Protein AF-A0A7X5I4J5-F1 (afdb_monomer_lite)

Sequence (338 aa):
MSIYLKSLHILFEKLPDFKPYVDFYRFGNIIDFHLTEGMDLKQLNILLSDNVIYDISFDQSTSNTGIFIKAHDNSEAYMIEVCKKSNTTPESYMYELETIIHGICKGHHFLNLIYEKPIKTNNFRSSQVLFQLEGMLRMLPLRYEEFKSTHYDNISKTSWASCVFDTERYGSNYSDKEAAKQSIIMHFPWTQWFGFSLGKDNDGYEAVGVMMGWFCTAFDPLGRPYVRGDSFNGNVGCTILPGFSYSMLYEELKKENVNAKWFVYDPKSSIFKNIVKAAEKDCVVLVHVDDPYIKLALSIESNLKLFDYEFFTLAIVTPNFMTAAAKRILGTQFHFYL

Foldseek 3Di:
DFKKKKKKKWFFDQDPDQDQLQCQLPTHHTPDMDIFIDDAPVSPPLEDDPPFEKAKEWADFQAKIWIKMATSRRRMIMTMIIGGHPPDDLVNSLVRVLVNVCSNQPPHAYAEYEYEDQDDDPDNVRSVSVVVSVVSSVCCCVPGPNCVNYDYDYDYPVQLCVVQAPCVVPVPPDDSQVSLVVSLCVSPVVCCVSPDDPDPGPNSSVRVSRVVSCSVQQADNNSHGDPDDDDDPAKKFKFKFFPDDLVNLVVQCVVLVQAEDEFDDDPVDQPVRSLSVQEDASYWYKYKAQDVVNQVVCCVVLVDDRNVGNIIIMTIYGLVNQDPSNCVSRNNDGSDID

Radius of gyration: 23.66 Å; chains: 1; bounding box: 61×43×66 Å

Secondary structure (DSSP, 8-state):
--EEEEEEEEEEPPPTT--TTTSTT----EEEEEEEEESSTTT----PPTT-EEEEEEE--SSEEEEEEEETTSSEEEEEEEEEPTT--HHHHHHHHHHHHHHHHTT-EEEEEEEEPPP--S-HHHHHHHHHHHHHHHHHHHH-GGGTT-EEEEE-HHHHHHHH--HHHHTTTS-HHHHHHHHHHHH-GGGGGG-S-SSSS-HHHHHHHHHHHHHHHHB-TTSPBP-------SPPEEEEEET--HHHHHHHHHHTT--EEE----TTS-HHHHHHHH--TT-EEEEEE--HHHHHHHHHHTT---TTSS-EEEEEE-GGG--HHHHHHH-S--SEE-

Structure (mmCIF, N/CA/C/O backbone):
data_AF-A0A7X5I4J5-F1
#
_entry.id   AF-A0A7X5I4J5-F1
#
loop_
_atom_site.group_PDB
_atom_site.id
_atom_site.type_symbol
_atom_site.label_atom_id
_atom_site.label_alt_id
_atom_site.label_comp_id
_atom_site.label_asym_id
_atom_site.label_entity_id
_atom_site.label_seq_id
_atom_site.pdbx_PDB_ins_code
_atom_site.Cartn_x
_atom_site.Cartn_y
_atom_site.Cartn_z
_atom_site.occupancy
_atom_site.B_iso_or_equiv
_atom_site.auth_seq_id
_atom_site.auth_comp_id
_atom_site.auth_asym_id
_atom_site.auth_atom_id
_atom_site.pdbx_PDB_model_num
ATOM 1 N N . MET A 1 1 ? -7.502 2.417 29.521 1.00 62.28 1 MET A N 1
ATOM 2 C CA . MET A 1 1 ? -7.357 2.436 28.058 1.00 62.28 1 MET A CA 1
ATOM 3 C C . MET A 1 1 ? -6.856 3.777 27.610 1.00 62.28 1 MET A C 1
ATOM 5 O O . MET A 1 1 ? -7.385 4.816 28.016 1.00 62.28 1 MET A O 1
ATOM 9 N N . SER A 1 2 ? -5.799 3.701 26.824 1.00 76.56 2 SER A N 1
ATOM 10 C CA . SER A 1 2 ? -4.839 4.749 26.541 1.00 76.56 2 SER A CA 1
ATOM 11 C C . SER A 1 2 ? -5.000 5.348 25.139 1.00 76.56 2 SER A C 1
ATOM 13 O O . SER A 1 2 ? -4.138 6.119 24.704 1.00 76.56 2 SER A O 1
ATOM 15 N N . ILE A 1 3 ? -6.129 5.067 24.480 1.00 85.94 3 ILE A N 1
ATOM 16 C CA . ILE A 1 3 ? -6.442 5.464 23.104 1.00 85.94 3 ILE A CA 1
ATOM 17 C C . ILE A 1 3 ? -7.898 5.925 22.908 1.00 85.94 3 ILE A C 1
ATOM 19 O O . ILE A 1 3 ? -8.775 5.624 23.721 1.00 85.94 3 ILE A O 1
ATOM 23 N N . TYR A 1 4 ? -8.123 6.658 21.821 1.00 88.88 4 TYR A N 1
ATOM 24 C CA . TYR A 1 4 ? -9.407 6.950 21.187 1.00 88.88 4 TYR A CA 1
ATOM 25 C C . TYR A 1 4 ? -9.443 6.295 19.816 1.00 88.88 4 TYR A C 1
ATOM 27 O O . TYR A 1 4 ? -8.402 6.122 19.186 1.00 88.88 4 TYR A O 1
ATOM 35 N N . LEU A 1 5 ? -10.633 5.944 19.358 1.00 90.44 5 LEU A N 1
ATOM 36 C CA . LEU A 1 5 ? -10.815 5.183 18.139 1.00 90.44 5 LEU A CA 1
ATOM 37 C C . LEU A 1 5 ? -11.971 5.746 17.327 1.00 90.44 5 LEU A C 1
ATOM 39 O O . LEU A 1 5 ? -13.009 6.119 17.880 1.00 90.44 5 LEU A O 1
ATOM 43 N N . LYS A 1 6 ? -11.789 5.767 16.014 1.00 93.00 6 LYS A N 1
ATOM 44 C CA . LYS A 1 6 ? -12.808 6.150 15.043 1.00 93.00 6 LYS A CA 1
ATOM 45 C C . LYS A 1 6 ? -12.780 5.167 13.893 1.00 93.00 6 LYS A C 1
ATOM 47 O O . LYS A 1 6 ? -11.704 4.776 13.461 1.00 93.00 6 LYS A O 1
ATOM 52 N N . SER A 1 7 ? -13.951 4.765 13.419 1.00 94.38 7 SER A N 1
ATOM 53 C CA . SER A 1 7 ? -14.097 3.832 12.311 1.00 94.38 7 SER A CA 1
ATOM 54 C C . SER A 1 7 ? -15.257 4.232 11.416 1.00 94.38 7 SER A C 1
ATOM 56 O O . SER A 1 7 ? -16.352 4.492 11.908 1.00 94.38 7 SER A O 1
ATOM 58 N N . LEU A 1 8 ? -15.026 4.260 10.109 1.00 95.50 8 LEU A N 1
ATOM 59 C CA . LEU A 1 8 ? -16.066 4.259 9.090 1.00 95.50 8 LEU A CA 1
ATOM 60 C C . LEU A 1 8 ? -16.070 2.889 8.434 1.00 95.50 8 LEU A C 1
ATOM 62 O O . LEU A 1 8 ? -15.078 2.517 7.818 1.00 95.50 8 LEU A O 1
ATOM 66 N N . HIS A 1 9 ? -17.192 2.193 8.524 1.00 95.81 9 HIS A N 1
ATOM 67 C CA . HIS A 1 9 ? -17.471 0.968 7.789 1.00 95.81 9 HIS A CA 1
ATOM 68 C C . HIS A 1 9 ? -18.430 1.286 6.638 1.00 95.81 9 HIS A C 1
ATOM 70 O O . HIS A 1 9 ? -19.434 1.960 6.859 1.00 95.81 9 HIS A O 1
ATOM 76 N N . ILE A 1 10 ? -18.138 0.815 5.427 1.00 96.81 10 ILE A N 1
ATOM 77 C CA . ILE A 1 10 ? -19.005 0.957 4.254 1.00 96.81 10 ILE A CA 1
ATOM 78 C C . ILE A 1 10 ? -19.181 -0.398 3.575 1.00 96.81 10 ILE A C 1
ATOM 80 O O . ILE A 1 10 ? -18.203 -1.112 3.359 1.00 96.81 10 ILE A O 1
ATOM 84 N N . LEU A 1 11 ? -20.419 -0.694 3.187 1.00 97.31 11 LEU A N 1
ATOM 85 C CA . LEU A 1 11 ? -20.801 -1.831 2.359 1.00 97.31 11 LEU A CA 1
ATOM 86 C C . LEU A 1 11 ? -21.097 -1.365 0.934 1.00 97.31 11 LEU A C 1
ATOM 88 O O . LEU A 1 11 ? -21.765 -0.348 0.726 1.00 97.31 11 LEU A O 1
ATOM 92 N N . PHE A 1 12 ? -20.648 -2.141 -0.046 1.00 97.50 12 PHE A N 1
ATOM 93 C CA . PHE A 1 12 ? -20.812 -1.863 -1.466 1.00 97.50 12 PHE A CA 1
ATOM 94 C C . PHE A 1 12 ? -21.489 -3.027 -2.190 1.00 97.50 12 PHE A C 1
ATOM 96 O O . PHE A 1 12 ? -21.331 -4.197 -1.839 1.00 97.50 12 PHE A O 1
ATOM 103 N N . GLU A 1 13 ? -22.213 -2.710 -3.260 1.00 96.88 13 GLU A N 1
ATOM 104 C CA . GLU A 1 13 ? -22.645 -3.710 -4.228 1.00 96.88 13 GLU A CA 1
ATOM 105 C C . GLU A 1 13 ? -21.424 -4.417 -4.823 1.00 96.88 13 GLU A C 1
ATOM 107 O O . GLU A 1 13 ? -20.426 -3.787 -5.182 1.00 96.88 13 GLU A O 1
ATOM 112 N N . LYS A 1 14 ? -21.505 -5.743 -4.960 1.00 94.56 14 LYS A N 1
ATOM 113 C CA . LYS A 1 14 ? -20.446 -6.507 -5.619 1.00 94.56 14 LYS A CA 1
ATOM 114 C C . LYS A 1 14 ? -20.349 -6.110 -7.085 1.00 94.56 14 LYS A C 1
ATOM 116 O O . LYS A 1 14 ? -21.355 -6.040 -7.790 1.00 94.56 14 LYS A O 1
ATOM 121 N N . LEU A 1 15 ? -19.123 -5.914 -7.557 1.00 90.56 15 LEU A N 1
ATOM 122 C CA . LEU A 1 15 ? -18.871 -5.681 -8.972 1.00 90.56 15 LEU A CA 1
ATOM 123 C C . LEU A 1 15 ? -19.036 -7.006 -9.742 1.00 90.56 15 LEU A C 1
ATOM 125 O O . LEU A 1 15 ? -18.344 -7.972 -9.419 1.00 90.56 15 LEU A O 1
ATOM 129 N N . PRO A 1 16 ? -19.925 -7.079 -10.752 1.00 86.75 16 PRO A N 1
ATOM 130 C CA . PRO A 1 16 ? -20.259 -8.340 -11.422 1.00 86.75 16 PRO A CA 1
ATOM 131 C C . PRO A 1 16 ? -19.075 -8.970 -12.172 1.00 86.75 16 PRO A C 1
ATOM 133 O O . PRO A 1 16 ? -18.987 -10.191 -12.237 1.00 86.75 16 PRO A O 1
ATOM 136 N N . ASP A 1 17 ? -18.142 -8.150 -12.665 1.00 88.12 17 ASP A N 1
ATOM 137 C CA . ASP A 1 17 ? -16.957 -8.580 -13.420 1.00 88.12 17 ASP A CA 1
ATOM 138 C C . ASP A 1 17 ? -15.651 -8.147 -12.731 1.00 88.12 17 ASP A C 1
ATOM 140 O O . ASP A 1 17 ? -14.717 -7.688 -13.392 1.00 88.12 17 ASP A O 1
ATOM 144 N N . PHE A 1 18 ? -15.593 -8.232 -11.395 1.00 89.56 18 PHE A N 1
ATOM 145 C CA . PHE A 1 18 ? -14.412 -7.824 -10.632 1.00 89.56 18 PHE A CA 1
ATOM 146 C C . PHE A 1 18 ? -13.164 -8.612 -11.045 1.00 89.56 18 PHE A C 1
ATOM 148 O O . PHE A 1 18 ? -13.111 -9.839 -10.918 1.00 89.56 18 PHE A O 1
ATOM 155 N N . LYS A 1 19 ? -12.125 -7.897 -11.481 1.00 83.12 19 LYS A N 1
ATOM 156 C CA . LYS A 1 19 ? -10.796 -8.456 -11.719 1.00 83.12 19 LYS A CA 1
ATOM 157 C C . LYS A 1 19 ? -9.846 -8.022 -10.603 1.00 83.12 19 LYS A C 1
ATOM 159 O O . LYS A 1 19 ? -9.490 -6.840 -10.542 1.00 83.12 19 LYS A O 1
ATOM 164 N N . PRO A 1 20 ? -9.378 -8.963 -9.762 1.00 77.62 20 PRO A N 1
ATOM 165 C CA . PRO A 1 20 ? -8.338 -8.691 -8.777 1.00 77.62 20 PRO A CA 1
ATOM 166 C C . PRO A 1 20 ? -7.146 -7.964 -9.403 1.00 77.62 20 PRO A C 1
ATOM 168 O O . PRO A 1 20 ? -6.781 -8.248 -10.544 1.00 77.62 20 PRO A O 1
ATOM 171 N N . TYR A 1 21 ? -6.546 -7.029 -8.664 1.00 77.44 21 TYR A N 1
ATOM 172 C CA . TYR A 1 21 ? -5.374 -6.232 -9.075 1.00 77.44 21 TYR A CA 1
ATOM 173 C C . TYR A 1 21 ? -5.570 -5.266 -10.256 1.00 77.44 21 TYR A C 1
ATOM 175 O O . TYR A 1 21 ? -4.752 -4.370 -10.425 1.00 77.44 21 TYR A O 1
ATOM 183 N N . VAL A 1 22 ? -6.649 -5.391 -11.034 1.00 71.94 22 VAL A N 1
ATOM 184 C CA . VAL A 1 22 ? -7.049 -4.417 -12.068 1.00 71.94 22 VAL A CA 1
ATOM 185 C C . VAL A 1 22 ? -8.069 -3.444 -11.499 1.00 71.94 22 VAL A C 1
ATOM 187 O O . VAL A 1 22 ? -7.906 -2.232 -11.579 1.00 71.94 22 VAL A O 1
ATOM 190 N N . ASP A 1 23 ? -9.117 -3.987 -10.885 1.00 83.94 23 ASP A N 1
ATOM 191 C CA . ASP A 1 23 ? -10.257 -3.229 -10.383 1.00 83.94 23 ASP A CA 1
ATOM 192 C C . ASP A 1 23 ? -10.106 -2.882 -8.894 1.00 83.94 23 ASP A C 1
ATOM 194 O O . ASP A 1 23 ? -11.084 -2.534 -8.240 1.00 83.94 23 ASP A O 1
ATOM 198 N N . PHE A 1 24 ? -8.888 -2.944 -8.339 1.00 84.56 24 PHE A N 1
ATOM 199 C CA . PHE A 1 24 ? -8.625 -2.746 -6.904 1.00 84.56 24 PHE A CA 1
ATOM 200 C C . PHE A 1 24 ? -9.118 -1.392 -6.365 1.00 84.56 24 PHE A C 1
ATOM 202 O O . PHE A 1 24 ? -9.416 -1.287 -5.179 1.00 84.56 24 PHE A O 1
ATOM 209 N N . TYR A 1 25 ? -9.228 -0.377 -7.225 1.00 84.38 25 TYR A N 1
ATOM 210 C CA . TYR A 1 25 ? -9.712 0.965 -6.890 1.00 84.38 25 TYR A CA 1
ATOM 211 C C . TYR A 1 25 ? -11.216 1.154 -7.155 1.00 84.38 25 TYR A C 1
ATOM 213 O O . TYR A 1 25 ? -11.781 2.192 -6.814 1.00 84.38 25 TYR A O 1
ATOM 221 N N . ARG A 1 26 ? -11.886 0.188 -7.794 1.00 88.44 26 ARG A N 1
ATOM 222 C CA . ARG A 1 26 ? -13.303 0.294 -8.157 1.00 88.44 26 ARG A CA 1
ATOM 223 C C . ARG A 1 26 ? -14.163 -0.315 -7.061 1.00 88.44 26 ARG A C 1
ATOM 225 O O . ARG A 1 26 ? -13.992 -1.476 -6.707 1.00 88.44 26 ARG A O 1
ATOM 232 N N . PHE A 1 27 ? -15.122 0.463 -6.583 1.00 93.38 27 PHE A N 1
ATOM 233 C CA . PHE A 1 27 ? -16.140 0.035 -5.629 1.00 93.38 27 PHE A CA 1
ATOM 234 C C . PHE A 1 27 ? -17.510 0.096 -6.309 1.00 93.38 27 PHE A C 1
ATOM 236 O O . PHE A 1 27 ? -17.712 0.907 -7.218 1.00 93.38 27 PHE A O 1
ATOM 243 N N . GLY A 1 28 ? -18.434 -0.777 -5.905 1.00 94.44 28 GLY A N 1
ATOM 244 C CA . GLY A 1 28 ? -19.824 -0.705 -6.358 1.00 94.44 28 GLY A CA 1
ATOM 245 C C . GLY A 1 28 ? -20.582 0.466 -5.733 1.00 94.44 28 GLY A C 1
ATOM 246 O O . GLY A 1 28 ? -20.004 1.323 -5.060 1.00 94.44 28 GLY A O 1
ATOM 247 N N . ASN A 1 29 ? -21.899 0.505 -5.939 1.00 96.06 29 ASN A N 1
ATOM 248 C CA . ASN A 1 29 ? -22.730 1.493 -5.257 1.00 96.06 29 ASN A CA 1
ATOM 249 C C . ASN A 1 29 ? -22.729 1.228 -3.750 1.00 96.06 29 ASN A C 1
ATOM 251 O O . ASN A 1 29 ? -22.704 0.076 -3.320 1.00 96.06 29 ASN A O 1
ATOM 255 N N . ILE A 1 30 ? -22.776 2.294 -2.954 1.00 97.19 30 ILE A N 1
ATOM 256 C CA . ILE A 1 30 ? -22.883 2.178 -1.498 1.00 97.19 30 ILE A CA 1
ATOM 257 C C . ILE A 1 30 ? -24.246 1.571 -1.158 1.00 97.19 30 ILE A C 1
ATOM 259 O O . ILE A 1 30 ? -25.279 2.116 -1.546 1.00 97.19 30 ILE A O 1
ATOM 263 N N . ILE A 1 31 ? -24.228 0.468 -0.415 1.00 96.94 31 ILE A N 1
ATOM 264 C CA . ILE A 1 31 ? -25.420 -0.154 0.167 1.00 96.94 31 ILE A CA 1
ATOM 265 C C . ILE A 1 31 ? -25.715 0.495 1.516 1.00 96.94 31 ILE A C 1
ATOM 267 O O . ILE A 1 31 ? -26.852 0.870 1.790 1.00 96.94 31 ILE A O 1
ATOM 271 N N . ASP A 1 32 ? -24.685 0.618 2.354 1.00 95.88 32 ASP A N 1
ATOM 272 C CA . ASP A 1 32 ? -24.814 1.088 3.729 1.00 95.88 32 ASP A CA 1
ATOM 273 C C . ASP A 1 32 ? -23.481 1.639 4.249 1.00 95.88 32 ASP A C 1
ATOM 275 O O . ASP A 1 32 ? -22.414 1.294 3.732 1.00 95.88 32 ASP A O 1
ATOM 279 N N . PHE A 1 33 ? -23.524 2.476 5.283 1.00 94.94 33 PHE A N 1
ATOM 280 C CA . PHE A 1 33 ? -22.330 2.932 5.984 1.00 94.94 33 PHE A CA 1
ATOM 281 C C . PHE A 1 33 ? -22.604 3.243 7.455 1.00 94.94 33 PHE A C 1
ATOM 283 O O . PHE A 1 33 ? -23.666 3.728 7.833 1.00 94.94 33 PHE A O 1
ATOM 290 N N . HIS A 1 34 ? -21.597 3.008 8.291 1.00 93.38 34 HIS A N 1
ATOM 291 C CA . HIS A 1 34 ? -21.664 3.211 9.730 1.00 93.38 34 HIS A CA 1
ATOM 292 C C . HIS A 1 34 ? -20.406 3.916 10.219 1.00 93.38 34 HIS A C 1
ATOM 294 O O . HIS A 1 34 ? -19.295 3.408 10.062 1.00 93.38 34 HIS A O 1
ATOM 300 N N . LEU A 1 35 ? -20.587 5.071 10.859 1.00 92.12 35 LEU A N 1
ATOM 301 C CA . LEU A 1 35 ? -19.520 5.763 11.571 1.00 92.12 35 LEU A CA 1
ATOM 302 C C . LEU A 1 35 ? -19.609 5.424 13.060 1.00 92.12 35 LEU A C 1
ATOM 304 O O . LEU A 1 35 ? -20.644 5.633 13.689 1.00 92.12 35 LEU A O 1
ATOM 308 N N . THR A 1 36 ? -18.520 4.912 13.620 1.00 90.00 36 THR A N 1
ATOM 309 C CA . THR A 1 36 ? -18.407 4.565 15.037 1.00 90.00 36 THR A CA 1
ATOM 310 C C . THR A 1 36 ? -17.238 5.315 15.656 1.00 90.00 36 THR A C 1
ATOM 312 O O . THR A 1 36 ? -16.134 5.320 15.115 1.00 90.00 36 THR A O 1
ATOM 315 N N . GLU A 1 37 ? -17.466 5.917 16.817 1.00 87.44 37 GLU A N 1
ATOM 316 C CA . GLU A 1 37 ? -16.435 6.561 17.628 1.00 87.44 37 GLU A CA 1
ATOM 317 C C . GLU A 1 37 ? -16.481 5.960 19.034 1.00 87.44 37 GLU A C 1
ATOM 319 O O . GLU A 1 37 ? -17.558 5.732 19.588 1.00 87.44 37 GLU A O 1
ATOM 324 N N . GLY A 1 38 ? -15.318 5.666 19.610 1.00 80.19 38 GLY A N 1
ATOM 325 C CA . GLY A 1 38 ? -15.244 4.951 20.878 1.00 80.19 38 GLY A CA 1
ATOM 326 C C . GLY A 1 38 ? -13.911 5.109 21.595 1.00 80.19 38 GLY A C 1
ATOM 327 O O . GLY A 1 38 ? -12.934 5.645 21.070 1.00 80.19 38 GLY A O 1
ATOM 328 N N . MET A 1 39 ? -13.872 4.638 22.838 1.00 70.38 39 MET A N 1
ATOM 329 C CA . MET A 1 39 ? -12.659 4.611 23.662 1.00 70.38 39 MET A CA 1
ATOM 330 C C . MET A 1 39 ? -12.075 3.203 23.823 1.00 70.38 39 MET A C 1
ATOM 332 O O . MET A 1 39 ? -11.038 3.061 24.474 1.00 70.38 39 MET A O 1
ATOM 336 N N . ASP A 1 40 ? -12.742 2.175 23.283 1.00 66.38 40 ASP A N 1
ATOM 337 C CA . ASP A 1 40 ? -12.287 0.788 23.326 1.00 66.38 40 ASP A CA 1
ATOM 338 C C . ASP A 1 40 ? -12.856 -0.106 22.206 1.00 66.38 40 ASP A C 1
ATOM 340 O O . ASP A 1 40 ? -13.815 0.256 21.526 1.00 66.38 40 ASP A O 1
ATOM 344 N N . LEU A 1 41 ? -12.264 -1.299 22.044 1.00 60.84 41 LEU A N 1
ATOM 345 C CA . LEU A 1 41 ? -12.705 -2.338 21.099 1.00 60.84 41 LEU A CA 1
ATOM 346 C C . LEU A 1 41 ? -14.119 -2.857 21.356 1.00 60.84 41 LEU A C 1
ATOM 348 O O . LEU A 1 41 ? -14.771 -3.288 20.421 1.00 60.84 41 LEU A O 1
ATOM 352 N N . LYS A 1 42 ? -14.600 -2.875 22.604 1.00 62.69 42 LYS A N 1
ATOM 353 C CA . LYS A 1 42 ? -15.952 -3.382 22.899 1.00 62.69 42 LYS A CA 1
ATOM 354 C C . LYS A 1 42 ? -17.025 -2.400 22.431 1.00 62.69 42 LYS A C 1
ATOM 356 O O . LYS A 1 42 ? -18.151 -2.807 22.172 1.00 62.69 42 LYS A O 1
ATOM 361 N N . GLN A 1 43 ? -16.673 -1.121 22.355 1.00 65.62 43 GLN A N 1
ATOM 362 C CA . GLN A 1 43 ? -17.499 -0.044 21.822 1.00 65.62 43 GLN A CA 1
ATOM 363 C C . GLN A 1 43 ? -17.416 0.028 20.296 1.00 65.62 43 GLN A C 1
ATOM 365 O O . GLN A 1 43 ? -18.379 0.434 19.650 1.00 65.62 43 GLN A O 1
ATOM 370 N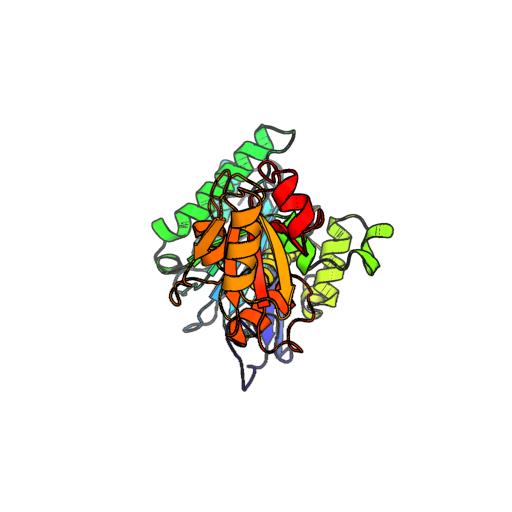 N . LEU A 1 44 ? -16.293 -0.392 19.712 1.00 64.88 44 LEU A N 1
ATOM 371 C CA . LEU A 1 44 ? -16.157 -0.553 18.270 1.00 64.88 44 LEU A CA 1
ATOM 372 C C . LEU A 1 44 ? -16.704 -1.908 17.869 1.00 64.88 44 LEU A C 1
ATOM 374 O O . LEU A 1 44 ? -15.997 -2.909 17.868 1.00 64.88 44 LEU A O 1
ATOM 378 N N . ASN A 1 45 ? -17.961 -1.930 17.459 1.00 69.12 45 ASN A N 1
ATOM 379 C CA . ASN A 1 45 ? -18.533 -3.084 16.783 1.00 69.12 45 ASN A CA 1
ATOM 380 C C . ASN A 1 45 ? -17.960 -3.226 15.350 1.00 69.12 45 ASN A C 1
ATOM 382 O O . ASN A 1 45 ? -18.714 -3.309 14.385 1.00 69.12 45 ASN A O 1
ATOM 386 N N . ILE A 1 46 ? -16.627 -3.174 15.197 1.00 81.75 46 ILE A N 1
ATOM 387 C CA . ILE A 1 46 ? -15.934 -3.476 13.943 1.00 81.75 46 ILE A CA 1
ATOM 388 C C . ILE A 1 46 ? -15.907 -4.993 13.833 1.00 81.75 46 ILE A C 1
ATOM 390 O O . ILE A 1 46 ? -15.075 -5.661 14.444 1.00 81.75 46 ILE A O 1
ATOM 394 N N . LEU A 1 47 ? -16.855 -5.518 13.072 1.00 85.75 47 LEU A N 1
ATOM 395 C CA . LEU A 1 47 ? -16.938 -6.926 12.734 1.00 85.75 47 LEU A CA 1
ATOM 396 C C . LEU A 1 47 ? -16.683 -7.041 11.240 1.00 85.75 47 LEU A C 1
ATOM 398 O O . LEU A 1 47 ? -17.414 -6.444 10.446 1.00 85.75 47 LEU A O 1
ATOM 402 N N . LEU A 1 48 ? -15.622 -7.762 10.891 1.00 92.81 48 LEU A N 1
ATOM 403 C CA . LEU A 1 48 ? -15.367 -8.169 9.520 1.00 92.81 48 LEU A CA 1
ATOM 404 C C . LEU A 1 48 ? -16.352 -9.288 9.155 1.00 92.81 48 LEU A C 1
ATOM 406 O O . LEU A 1 48 ? -16.709 -10.121 9.990 1.00 92.81 48 LEU A O 1
ATOM 410 N N . SER A 1 49 ? -16.815 -9.289 7.913 1.00 93.19 49 SER A N 1
ATOM 411 C CA . SER A 1 49 ? -17.674 -10.331 7.364 1.00 93.19 49 SER A CA 1
ATOM 412 C C . SER A 1 49 ? -16.959 -11.691 7.303 1.00 93.19 49 SER A C 1
ATOM 414 O O . SER A 1 49 ? -15.801 -11.826 6.891 1.00 93.19 49 SER A O 1
ATOM 416 N N . ASP A 1 50 ? -17.671 -12.748 7.691 1.00 91.88 50 ASP A N 1
ATOM 417 C CA . ASP A 1 50 ? -17.158 -14.117 7.615 1.00 91.88 50 ASP A CA 1
ATOM 418 C C . ASP A 1 50 ? -16.956 -14.568 6.160 1.00 91.88 50 ASP A C 1
ATOM 420 O O . ASP A 1 50 ? -17.722 -14.219 5.262 1.00 91.88 50 ASP A O 1
ATOM 424 N N . ASN A 1 51 ? -15.964 -15.435 5.935 1.00 89.75 51 ASN A N 1
ATOM 425 C CA . ASN A 1 51 ? -15.622 -16.003 4.619 1.00 89.75 51 ASN A CA 1
ATOM 426 C C . ASN A 1 51 ? -15.212 -14.970 3.552 1.00 89.75 51 ASN A C 1
ATOM 428 O O . ASN A 1 51 ? -15.235 -15.274 2.356 1.00 89.75 51 ASN A O 1
ATOM 432 N N . VAL A 1 52 ? -1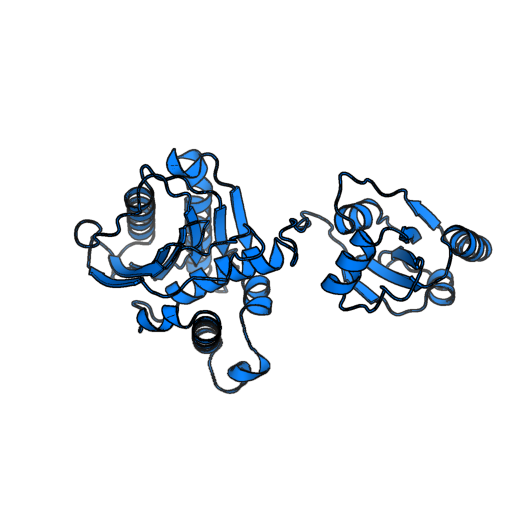4.811 -13.772 3.972 1.00 94.44 52 VAL A N 1
ATOM 433 C CA . VAL A 1 52 ? -14.228 -12.745 3.108 1.00 94.44 52 VAL A CA 1
ATOM 434 C C . VAL A 1 52 ? -12.709 -12.722 3.288 1.00 94.44 52 VAL A C 1
ATOM 436 O O . VAL A 1 52 ? -12.184 -12.941 4.382 1.00 94.44 52 VAL A O 1
ATOM 439 N N . ILE A 1 53 ? -11.997 -12.496 2.184 1.00 94.88 53 ILE A N 1
ATOM 440 C CA . ILE A 1 53 ? -10.550 -12.260 2.176 1.00 94.88 53 ILE A CA 1
ATOM 441 C C . ILE A 1 53 ? -10.330 -10.752 2.158 1.00 94.88 53 ILE A C 1
ATOM 443 O O . ILE A 1 53 ? -10.962 -10.059 1.361 1.00 94.88 53 ILE A O 1
ATOM 447 N N . TYR A 1 54 ? -9.416 -10.261 2.987 1.00 97.69 54 TYR A N 1
ATOM 448 C CA . TYR A 1 54 ? -9.158 -8.835 3.159 1.00 97.69 54 TYR A CA 1
ATOM 449 C C . TYR A 1 54 ? -7.767 -8.415 2.701 1.00 97.69 54 TYR A C 1
ATOM 451 O O . TYR A 1 54 ? -6.823 -9.201 2.692 1.00 97.69 54 TYR A O 1
ATOM 459 N N . ASP A 1 55 ? -7.636 -7.133 2.391 1.00 97.62 55 ASP A N 1
ATOM 460 C CA . ASP A 1 55 ? -6.368 -6.416 2.328 1.00 97.62 55 ASP A CA 1
ATOM 461 C C . ASP A 1 55 ? -6.333 -5.409 3.486 1.00 97.62 55 ASP A C 1
ATOM 463 O O . ASP A 1 55 ? -7.364 -4.814 3.815 1.00 97.62 55 ASP A O 1
ATOM 467 N N . ILE A 1 56 ? -5.165 -5.199 4.097 1.00 98.31 56 ILE A N 1
ATOM 468 C CA . ILE A 1 56 ? -4.967 -4.217 5.171 1.00 98.31 56 ILE A CA 1
ATOM 469 C C . ILE A 1 56 ? -3.766 -3.316 4.884 1.00 98.31 56 ILE A C 1
ATOM 471 O O . ILE A 1 56 ? -2.720 -3.781 4.427 1.00 98.31 56 ILE A O 1
ATOM 475 N N . SER A 1 57 ? -3.901 -2.025 5.179 1.00 98.19 57 SER A N 1
ATOM 476 C CA . SER A 1 57 ? -2.800 -1.073 5.129 1.00 98.19 57 SER A CA 1
ATOM 477 C C . SER A 1 57 ? -2.686 -0.208 6.377 1.00 98.19 57 SER A C 1
ATOM 479 O O . SER A 1 57 ? -3.660 0.013 7.100 1.00 98.19 57 SER A O 1
ATOM 481 N N . PHE A 1 58 ? -1.473 0.296 6.604 1.00 97.88 58 PHE A N 1
ATOM 482 C CA . PHE A 1 58 ? -1.117 1.098 7.766 1.00 97.88 58 PHE A CA 1
ATOM 483 C C . PHE A 1 58 ? -0.389 2.382 7.370 1.00 97.88 58 PHE A C 1
ATOM 485 O O . PHE A 1 58 ? 0.606 2.347 6.642 1.00 97.88 58 PHE A O 1
ATOM 492 N N . ASP A 1 59 ? -0.856 3.493 7.935 1.00 94.94 59 ASP A N 1
ATOM 493 C CA . ASP A 1 59 ? -0.071 4.713 8.111 1.00 94.94 59 ASP A CA 1
ATOM 494 C C . ASP A 1 59 ? 0.250 4.862 9.605 1.00 94.94 59 ASP A C 1
ATOM 496 O O . ASP A 1 59 ? -0.534 5.388 10.406 1.00 94.94 59 ASP A O 1
ATOM 500 N N . GLN A 1 60 ? 1.364 4.256 10.024 1.00 92.25 60 GLN A N 1
ATOM 501 C CA . GLN A 1 60 ? 1.745 4.208 11.430 1.00 92.25 60 GLN A CA 1
ATOM 502 C C . GLN A 1 60 ? 2.369 5.523 11.902 1.00 92.25 60 GLN A C 1
ATOM 504 O O . GLN A 1 60 ? 3.379 5.994 11.381 1.00 92.25 60 GLN A O 1
ATOM 509 N N . SER A 1 61 ? 1.834 6.060 12.996 1.00 89.62 61 SER A N 1
ATOM 510 C CA . SER A 1 61 ? 2.370 7.253 13.646 1.00 89.62 61 SER A CA 1
ATOM 511 C C . SER A 1 61 ? 2.349 7.142 15.168 1.00 89.62 61 SER A C 1
ATOM 513 O O . SER A 1 61 ? 1.597 6.384 15.780 1.00 89.62 61 SER A O 1
ATOM 515 N N . THR A 1 62 ? 3.245 7.897 15.807 1.00 87.44 62 THR A N 1
ATOM 516 C CA . THR A 1 62 ? 3.492 7.837 17.260 1.00 87.44 62 THR A CA 1
ATOM 517 C C . THR A 1 62 ? 2.336 8.365 18.116 1.00 87.44 62 THR A C 1
ATOM 519 O O . THR A 1 62 ? 2.359 8.215 19.344 1.00 87.44 62 THR A O 1
ATOM 522 N N . SER A 1 63 ? 1.364 9.028 17.486 1.00 87.56 63 SER A N 1
ATOM 523 C CA . SER A 1 63 ? 0.232 9.683 18.148 1.00 87.56 63 SER A CA 1
ATOM 524 C C . SER A 1 63 ? -1.126 9.339 17.553 1.00 87.56 63 SER A C 1
ATOM 526 O O . SER A 1 63 ? -2.111 9.410 18.277 1.00 87.56 63 SER A O 1
ATOM 528 N N . ASN A 1 64 ? -1.194 9.004 16.271 1.00 91.94 64 ASN A N 1
ATOM 529 C CA . ASN A 1 64 ? -2.419 8.603 15.598 1.00 91.94 64 ASN A CA 1
ATOM 530 C C . ASN A 1 64 ? -2.016 7.630 14.491 1.00 91.94 64 ASN A C 1
ATOM 532 O O . ASN A 1 64 ? -1.014 7.854 13.831 1.00 91.94 64 ASN A O 1
ATOM 536 N N . THR A 1 65 ? -2.666 6.483 14.380 1.00 94.94 65 THR A N 1
ATOM 537 C CA . THR A 1 65 ? -2.347 5.484 13.353 1.00 94.94 65 THR A CA 1
ATOM 538 C C . THR A 1 65 ? -3.572 5.260 12.502 1.00 94.94 65 THR A C 1
ATOM 540 O O . THR A 1 65 ? -4.624 4.890 13.027 1.00 94.94 65 THR A O 1
ATOM 543 N N . GLY A 1 66 ? -3.413 5.491 11.203 1.00 96.69 66 GLY A N 1
ATOM 544 C CA . GLY A 1 66 ? -4.401 5.148 10.201 1.00 96.69 66 GLY A CA 1
ATOM 545 C C . GLY A 1 66 ? -4.322 3.668 9.863 1.00 96.69 66 GLY A C 1
ATOM 546 O O . GLY A 1 66 ? -3.236 3.122 9.658 1.00 96.69 66 GLY A O 1
ATOM 547 N N . ILE A 1 67 ? -5.477 3.021 9.796 1.00 97.75 67 ILE A N 1
ATOM 548 C CA . ILE A 1 67 ? -5.622 1.642 9.346 1.00 97.75 67 ILE A CA 1
ATOM 549 C C . ILE A 1 67 ? -6.727 1.634 8.300 1.00 97.75 67 ILE A C 1
ATOM 551 O O . ILE A 1 67 ? -7.826 2.134 8.546 1.00 97.75 67 ILE A O 1
ATOM 555 N N . PHE A 1 68 ? -6.450 1.056 7.139 1.00 98.25 68 PHE A N 1
ATOM 556 C CA . PHE A 1 68 ? -7.460 0.845 6.115 1.00 98.25 68 PHE A CA 1
ATOM 557 C C . PHE A 1 68 ? -7.581 -0.646 5.822 1.00 98.25 68 PHE A C 1
ATOM 559 O O . PHE A 1 68 ? -6.589 -1.312 5.542 1.00 98.25 68 PHE A O 1
ATOM 566 N N . ILE A 1 69 ? -8.796 -1.178 5.914 1.00 98.19 69 ILE A N 1
ATOM 567 C CA . ILE A 1 69 ? -9.113 -2.575 5.608 1.00 98.19 69 ILE A CA 1
ATOM 568 C C . ILE A 1 69 ? -10.148 -2.569 4.495 1.00 98.19 69 ILE A C 1
ATOM 570 O O . ILE A 1 69 ? -11.105 -1.805 4.551 1.00 98.19 69 ILE A O 1
ATOM 574 N N . LYS A 1 70 ? -10.001 -3.430 3.495 1.00 97.62 70 LYS A N 1
ATOM 575 C CA . LYS A 1 70 ? -11.050 -3.644 2.494 1.00 97.62 70 LYS A CA 1
ATOM 576 C C . LYS A 1 70 ? -11.179 -5.116 2.166 1.00 97.62 70 LYS A C 1
ATOM 578 O O . LYS A 1 70 ? -10.180 -5.836 2.193 1.00 97.62 70 LYS A O 1
ATOM 583 N N . ALA A 1 71 ? -12.379 -5.556 1.807 1.00 97.31 71 ALA A N 1
ATOM 584 C CA . ALA A 1 71 ? -12.508 -6.843 1.147 1.00 97.31 71 ALA A CA 1
ATOM 585 C C . ALA A 1 71 ? -11.685 -6.839 -0.145 1.00 97.31 71 ALA A C 1
ATOM 587 O O . ALA A 1 71 ? -11.572 -5.827 -0.847 1.00 97.31 71 ALA A O 1
ATOM 588 N N . HIS A 1 72 ? -11.098 -7.983 -0.471 1.00 94.25 72 HIS A N 1
ATOM 589 C CA . HIS A 1 72 ? -10.294 -8.131 -1.672 1.00 94.25 72 HIS A CA 1
ATOM 590 C C . HIS A 1 72 ? -11.133 -7.909 -2.942 1.00 94.25 72 HIS A C 1
ATOM 592 O O . HIS A 1 72 ? -10.611 -7.387 -3.921 1.00 94.25 72 HIS A O 1
ATOM 598 N N . ASP A 1 73 ? -12.435 -8.221 -2.892 1.00 94.31 73 ASP A N 1
ATOM 599 C CA . ASP A 1 73 ? -13.430 -7.981 -3.949 1.00 94.31 73 ASP A CA 1
ATOM 600 C C . ASP A 1 73 ? -14.102 -6.593 -3.888 1.00 94.31 73 ASP A C 1
ATOM 602 O O . ASP A 1 73 ? -15.039 -6.328 -4.642 1.00 94.31 73 ASP A O 1
ATOM 606 N N . ASN A 1 74 ? -13.636 -5.713 -2.994 1.00 95.56 74 ASN A N 1
ATOM 607 C CA . ASN A 1 74 ? -14.150 -4.359 -2.773 1.00 95.56 74 ASN A CA 1
ATOM 608 C C . ASN A 1 74 ? -15.637 -4.284 -2.366 1.00 95.56 74 ASN A C 1
ATOM 610 O O . ASN A 1 74 ? -16.268 -3.239 -2.530 1.00 95.56 74 ASN A O 1
ATOM 614 N N . SER A 1 75 ? -16.200 -5.362 -1.811 1.00 96.50 75 SER A N 1
ATOM 615 C CA . SER A 1 75 ? -17.585 -5.380 -1.312 1.00 96.50 75 SER A CA 1
ATOM 616 C C . SER A 1 75 ? -17.783 -4.672 0.033 1.00 96.50 75 SER A C 1
ATOM 618 O O . SER A 1 75 ? -18.904 -4.307 0.375 1.00 96.50 75 SER A O 1
ATOM 620 N N . GLU A 1 76 ? -16.711 -4.414 0.779 1.00 96.56 76 GLU A N 1
ATOM 621 C CA . GLU A 1 76 ? -16.744 -3.641 2.022 1.00 96.56 76 GLU A CA 1
ATOM 622 C C . GLU A 1 76 ? -15.393 -2.965 2.285 1.00 96.56 76 GLU A C 1
ATOM 624 O O . GLU A 1 76 ? -14.345 -3.418 1.806 1.00 96.56 76 GLU A O 1
ATOM 629 N N . ALA A 1 77 ? -15.415 -1.872 3.047 1.00 97.56 77 ALA A N 1
ATOM 630 C CA . ALA A 1 77 ? -14.221 -1.138 3.437 1.00 97.56 77 ALA A CA 1
ATOM 631 C C . ALA A 1 77 ? -14.357 -0.510 4.829 1.00 97.56 77 ALA A C 1
ATOM 633 O O . ALA A 1 77 ? -15.440 -0.092 5.238 1.00 97.56 77 ALA A O 1
ATOM 634 N N . TYR A 1 78 ? -13.229 -0.399 5.526 1.00 97.38 78 TYR A N 1
ATOM 635 C CA . TYR A 1 78 ? -13.098 0.177 6.854 1.00 97.38 78 TYR A CA 1
ATOM 636 C C . TYR A 1 78 ? -11.954 1.187 6.865 1.00 97.38 78 TYR A C 1
ATOM 638 O O . TYR A 1 78 ? -10.805 0.825 6.620 1.00 97.38 78 TYR A O 1
ATOM 646 N N . MET A 1 79 ? -12.253 2.442 7.191 1.00 97.19 79 MET A N 1
ATOM 647 C CA . MET A 1 79 ? -11.246 3.448 7.541 1.00 97.19 79 MET A CA 1
ATOM 648 C C . MET A 1 79 ? -11.221 3.588 9.052 1.00 97.19 79 MET A C 1
ATOM 650 O O . MET A 1 79 ? -12.261 3.857 9.646 1.00 97.19 79 MET A O 1
ATOM 654 N N . ILE A 1 80 ? -10.061 3.411 9.672 1.00 95.56 80 ILE A N 1
ATOM 655 C CA . ILE A 1 80 ? -9.924 3.376 11.125 1.00 95.56 80 ILE A CA 1
ATOM 656 C C . ILE A 1 80 ? -8.782 4.299 11.546 1.00 95.56 80 ILE A C 1
ATOM 658 O O . ILE A 1 80 ? -7.714 4.305 10.941 1.00 95.56 80 ILE A O 1
ATOM 662 N N . GLU A 1 81 ? -8.994 5.049 12.620 1.00 94.62 81 GLU A N 1
ATOM 663 C CA . GLU A 1 81 ? -7.946 5.799 13.305 1.00 94.62 81 GLU A CA 1
ATOM 664 C C . GLU A 1 81 ? -7.836 5.354 14.755 1.00 94.62 81 GLU A C 1
ATOM 666 O O . GLU A 1 81 ? -8.830 5.293 15.483 1.00 94.62 81 GLU A O 1
ATOM 671 N N . VAL A 1 82 ? -6.602 5.078 15.174 1.00 93.25 82 VAL A N 1
ATOM 672 C CA . VAL A 1 82 ? -6.239 4.774 16.556 1.00 93.25 82 VAL A CA 1
ATOM 673 C C . VAL A 1 82 ? -5.416 5.936 17.093 1.00 93.25 82 VAL A C 1
ATOM 675 O O . VAL A 1 82 ? -4.247 6.085 16.758 1.00 93.25 82 VAL A O 1
ATOM 678 N N . CYS A 1 83 ? -6.015 6.774 17.932 1.00 92.06 83 CYS A N 1
ATOM 679 C CA . CYS A 1 83 ? -5.392 7.979 18.465 1.00 92.06 83 CYS A CA 1
ATOM 680 C C . CYS A 1 83 ? -4.930 7.769 19.907 1.00 92.06 83 CYS A C 1
ATOM 682 O O . CYS A 1 83 ? -5.656 7.271 20.760 1.00 92.06 83 CYS A O 1
ATOM 684 N N . LYS A 1 84 ? -3.710 8.186 20.216 1.00 90.38 84 LYS A N 1
ATOM 685 C CA . LYS A 1 84 ? -3.092 8.078 21.534 1.00 90.38 84 LYS A CA 1
ATOM 686 C C .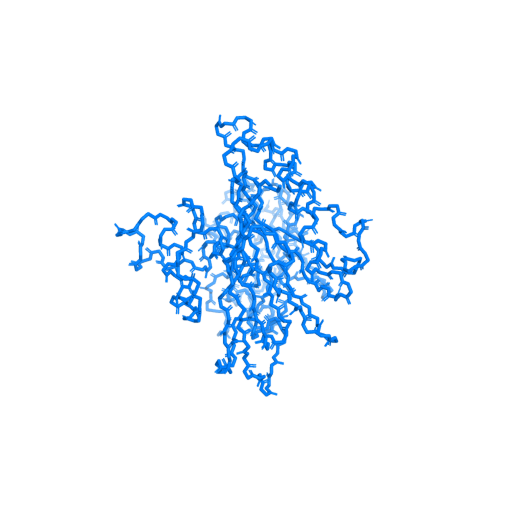 LYS A 1 84 ? -3.621 9.154 22.493 1.00 90.38 84 LYS A C 1
ATOM 688 O O . LYS A 1 84 ? -3.546 10.346 22.202 1.00 90.38 84 LYS A O 1
ATOM 693 N N . LYS A 1 85 ? -4.065 8.769 23.698 1.00 87.75 85 LYS A N 1
ATOM 694 C CA . LYS A 1 85 ? -4.434 9.723 24.766 1.00 87.75 85 LYS A CA 1
ATOM 695 C C . LYS A 1 85 ? -3.223 10.492 25.295 1.00 87.75 85 LYS A C 1
ATOM 697 O O . LYS A 1 85 ? -2.096 9.988 25.330 1.00 87.75 85 LYS A O 1
ATOM 702 N N . SER A 1 86 ? -3.476 11.707 25.784 1.00 77.75 86 SER A N 1
ATOM 703 C CA . SER A 1 86 ? -2.479 12.477 26.526 1.00 77.75 86 SER A CA 1
ATOM 704 C C . SER A 1 86 ? -1.977 11.660 27.726 1.00 77.75 86 SER A C 1
ATOM 706 O O . SER A 1 86 ? -2.760 11.057 28.454 1.00 77.75 86 SER A O 1
ATOM 708 N N . ASN A 1 87 ? -0.653 11.621 27.907 1.00 81.81 87 ASN A N 1
ATOM 709 C CA . ASN A 1 87 ? 0.075 10.865 28.943 1.00 81.81 87 ASN A CA 1
ATOM 710 C C . ASN A 1 87 ? 0.224 9.345 28.742 1.00 81.81 87 ASN A C 1
ATOM 712 O O . ASN A 1 87 ? 0.818 8.683 29.591 1.00 81.81 87 ASN A O 1
ATOM 716 N N . THR A 1 88 ? -0.223 8.780 27.621 1.00 85.88 88 THR A N 1
ATOM 717 C CA . THR A 1 88 ? 0.082 7.382 27.277 1.00 85.88 88 THR A CA 1
ATOM 718 C C . THR A 1 88 ? 1.572 7.213 26.929 1.00 85.88 88 THR A C 1
ATOM 720 O O . THR A 1 88 ? 2.154 8.033 26.210 1.00 85.88 88 THR A O 1
ATOM 723 N N . THR A 1 89 ? 2.219 6.142 27.395 1.00 89.44 89 THR A N 1
ATOM 724 C CA . THR A 1 89 ? 3.595 5.810 26.980 1.00 89.44 89 THR A CA 1
ATOM 725 C C . THR A 1 89 ? 3.603 5.211 25.566 1.00 89.44 89 THR A C 1
ATOM 727 O O . THR A 1 89 ? 2.608 4.617 25.149 1.00 89.44 89 THR A O 1
ATOM 730 N N . PRO A 1 90 ? 4.678 5.372 24.774 1.00 87.81 90 PRO A N 1
ATOM 731 C CA . PRO A 1 90 ? 4.788 4.711 23.472 1.00 87.81 90 PRO A CA 1
ATOM 732 C C . PRO A 1 90 ? 4.553 3.196 23.538 1.00 87.81 90 PRO A C 1
ATOM 734 O O . PRO A 1 90 ? 3.864 2.651 22.687 1.00 87.81 90 PRO A O 1
ATOM 737 N N . GLU A 1 91 ? 5.057 2.532 24.575 1.00 90.06 91 GLU A N 1
ATOM 738 C CA . GLU A 1 91 ? 4.942 1.086 24.769 1.00 90.06 91 GLU A CA 1
ATOM 739 C C . GLU A 1 91 ? 3.492 0.659 25.012 1.00 90.06 91 GLU A C 1
ATOM 741 O O . GLU A 1 91 ? 3.019 -0.289 24.388 1.00 90.06 91 GLU A O 1
ATOM 746 N N . SER A 1 92 ? 2.757 1.386 25.863 1.00 90.81 92 SER A N 1
ATOM 747 C CA . SER A 1 92 ? 1.332 1.124 26.085 1.00 90.81 92 SER A CA 1
ATOM 748 C C . SER A 1 92 ? 0.508 1.377 24.826 1.00 90.81 92 SER A C 1
ATOM 750 O O . SER A 1 92 ? -0.406 0.612 24.545 1.00 90.81 92 SER A O 1
ATOM 752 N N . TYR A 1 93 ? 0.846 2.413 24.052 1.00 91.12 93 TYR A N 1
ATOM 753 C CA . TYR A 1 93 ? 0.185 2.684 22.776 1.00 91.12 93 TYR A CA 1
ATOM 754 C C . TYR A 1 93 ? 0.405 1.551 21.765 1.00 91.12 93 TYR A C 1
ATOM 756 O O . TYR A 1 93 ? -0.562 1.065 21.194 1.00 91.12 93 TYR A O 1
ATOM 764 N N . MET A 1 94 ? 1.648 1.089 21.588 1.00 92.00 94 MET A N 1
ATOM 765 C CA . MET A 1 94 ? 1.966 -0.023 20.681 1.00 92.00 94 MET A CA 1
ATOM 766 C C . MET A 1 94 ? 1.258 -1.317 21.088 1.00 92.00 94 MET A C 1
ATOM 768 O O . MET A 1 94 ? 0.695 -1.998 20.239 1.00 92.00 94 MET A O 1
ATOM 772 N N . TYR A 1 95 ? 1.239 -1.631 22.384 1.00 91.69 95 TYR A N 1
ATOM 773 C CA . TYR A 1 95 ? 0.544 -2.812 22.890 1.00 91.69 95 TYR A CA 1
ATOM 774 C C . TYR A 1 95 ? -0.972 -2.747 22.646 1.00 91.69 95 TYR A C 1
ATOM 776 O O . TYR A 1 95 ? -1.573 -3.727 22.201 1.00 91.69 95 TYR A O 1
ATOM 784 N N . GLU A 1 96 ? -1.607 -1.603 22.926 1.00 90.88 96 GLU A N 1
ATOM 785 C CA . GLU A 1 96 ? -3.041 -1.431 22.671 1.00 90.88 96 GLU A CA 1
ATOM 786 C C . GLU A 1 96 ? -3.352 -1.460 21.165 1.00 90.88 96 GLU A C 1
ATOM 788 O O . GLU A 1 96 ? -4.326 -2.098 20.768 1.00 90.88 96 GLU A O 1
ATOM 793 N N . LEU A 1 97 ? -2.503 -0.856 20.325 1.00 93.00 97 LEU A N 1
ATOM 794 C CA . LEU A 1 97 ? -2.619 -0.905 18.866 1.00 93.00 97 LEU A CA 1
ATOM 795 C C . LEU A 1 97 ? -2.526 -2.344 18.335 1.00 93.00 97 LEU A C 1
ATOM 797 O O . LEU A 1 97 ? -3.403 -2.767 17.588 1.00 93.00 97 LEU A O 1
ATOM 801 N N . GLU A 1 98 ? -1.521 -3.121 18.752 1.00 94.12 98 GLU A N 1
ATOM 802 C CA . GLU A 1 98 ? -1.387 -4.538 18.374 1.00 94.12 98 GLU A CA 1
ATOM 803 C C . GLU A 1 98 ? -2.613 -5.350 18.819 1.00 94.12 98 GLU A C 1
ATOM 805 O O . GLU A 1 98 ? -3.158 -6.137 18.046 1.00 94.12 98 GLU A O 1
ATOM 810 N N . THR A 1 99 ? -3.099 -5.104 20.040 1.00 91.75 99 THR A N 1
ATOM 811 C CA . THR A 1 99 ? -4.297 -5.765 20.582 1.00 91.75 99 THR A CA 1
ATOM 812 C C . THR A 1 99 ? -5.543 -5.455 19.751 1.00 91.75 99 THR A C 1
ATOM 814 O O . THR A 1 99 ? -6.373 -6.338 19.547 1.00 91.75 99 THR A O 1
ATOM 817 N N . ILE A 1 100 ? -5.680 -4.221 19.256 1.00 91.75 100 ILE A N 1
ATOM 818 C CA . ILE A 1 100 ? -6.769 -3.821 18.356 1.00 91.75 100 ILE A CA 1
ATOM 819 C C . ILE A 1 100 ? -6.674 -4.506 17.015 1.00 91.75 100 ILE A C 1
ATOM 821 O O . ILE A 1 100 ? -7.668 -5.061 16.558 1.00 91.75 100 ILE A O 1
ATOM 825 N N . ILE A 1 101 ? -5.493 -4.479 16.403 1.00 94.38 101 ILE A N 1
ATOM 826 C CA . ILE A 1 101 ? -5.275 -5.098 15.100 1.00 94.38 101 ILE A CA 1
ATOM 827 C C . ILE A 1 101 ? -5.617 -6.583 15.193 1.00 94.38 101 ILE A C 1
ATOM 829 O O . ILE A 1 101 ? -6.449 -7.058 14.425 1.00 94.38 101 ILE A O 1
ATOM 833 N N . HIS A 1 102 ? -5.075 -7.288 16.190 1.00 93.88 102 HIS A N 1
ATOM 834 C CA . HIS A 1 102 ? -5.425 -8.683 16.440 1.00 93.88 102 HIS A CA 1
ATOM 835 C C . HIS A 1 102 ? -6.930 -8.853 16.687 1.00 93.88 102 HIS A C 1
ATOM 837 O O . HIS A 1 102 ? -7.558 -9.711 16.084 1.00 93.88 102 HIS A O 1
ATOM 843 N N . GLY A 1 103 ? -7.537 -8.020 17.538 1.00 92.31 103 GLY A N 1
ATOM 844 C CA . GLY A 1 103 ? -8.961 -8.106 17.866 1.00 92.31 103 GLY A CA 1
ATOM 845 C C . GLY A 1 103 ? -9.889 -7.972 16.656 1.00 92.31 103 GLY A C 1
ATOM 846 O O . GLY A 1 103 ? -10.859 -8.716 16.572 1.00 92.31 103 GLY A O 1
ATOM 847 N N . ILE A 1 104 ? -9.573 -7.066 15.727 1.00 93.31 104 ILE A N 1
ATOM 848 C CA . ILE A 1 104 ? -10.331 -6.848 14.484 1.00 93.31 104 ILE A CA 1
ATOM 849 C C . ILE A 1 104 ? -10.089 -7.984 13.483 1.00 93.31 104 ILE A C 1
ATOM 851 O O . ILE A 1 104 ? -11.012 -8.421 12.805 1.00 93.31 104 ILE A O 1
ATOM 855 N N . CYS A 1 105 ? -8.846 -8.452 13.370 1.00 94.75 105 CYS A N 1
ATOM 856 C CA . CYS A 1 105 ? -8.425 -9.359 12.300 1.00 94.75 105 CYS A CA 1
ATOM 857 C C . CYS A 1 105 ? -8.598 -10.844 12.653 1.00 94.75 105 CYS A C 1
ATOM 859 O O . CYS A 1 105 ? -8.571 -11.703 11.769 1.00 94.75 105 CYS A O 1
ATOM 861 N N . LYS A 1 106 ? -8.768 -11.165 13.938 1.00 93.94 106 LYS A N 1
ATOM 862 C CA . LYS A 1 106 ? -8.833 -12.536 14.441 1.00 93.94 106 LYS A CA 1
ATOM 863 C C . LYS A 1 106 ? -9.937 -13.339 13.756 1.00 93.94 106 LYS A C 1
ATOM 865 O O . LYS A 1 106 ? -11.113 -13.025 13.882 1.00 93.94 106 LYS A O 1
ATOM 870 N N . GLY A 1 107 ? -9.543 -14.452 13.139 1.00 92.56 107 GLY A N 1
ATOM 871 C CA . GLY A 1 107 ? -10.460 -15.379 12.468 1.00 92.56 107 GLY A CA 1
ATOM 872 C C . GLY A 1 107 ? -10.703 -15.077 10.988 1.00 92.56 107 GLY A C 1
ATOM 873 O O . GLY A 1 107 ? -11.342 -15.886 10.322 1.00 92.56 107 GLY A O 1
ATOM 874 N N . HIS A 1 108 ? -10.151 -13.982 10.462 1.00 95.38 108 HIS A N 1
ATOM 875 C CA . HIS A 1 108 ? -10.259 -13.606 9.052 1.00 95.38 108 HIS A CA 1
ATOM 876 C C . HIS A 1 108 ? -8.932 -13.821 8.314 1.00 95.38 108 HIS A C 1
ATOM 878 O O . HIS A 1 108 ? -7.870 -13.928 8.926 1.00 95.38 108 HIS A O 1
ATOM 884 N N . HIS A 1 109 ? -8.991 -13.910 6.985 1.00 94.00 109 HIS A N 1
ATOM 885 C CA . HIS A 1 109 ? -7.812 -14.110 6.146 1.00 94.00 109 HIS A CA 1
ATOM 886 C C . HIS A 1 109 ? -7.419 -12.819 5.439 1.00 94.00 109 HIS A C 1
ATOM 888 O O . HIS A 1 109 ? -8.241 -12.207 4.758 1.00 94.00 109 HIS A O 1
ATOM 894 N N . PHE A 1 110 ? -6.141 -12.456 5.540 1.00 95.38 110 PHE A N 1
ATOM 895 C CA . PHE A 1 110 ? -5.587 -11.290 4.859 1.00 95.38 110 PHE A CA 1
ATOM 896 C C . PHE A 1 110 ? -4.652 -11.717 3.730 1.00 95.38 110 PHE A C 1
ATOM 898 O O . PHE A 1 110 ? -3.738 -12.521 3.935 1.00 95.38 110 PHE A O 1
ATOM 905 N N . LEU A 1 111 ? -4.864 -11.172 2.536 1.00 92.44 111 LEU A N 1
ATOM 906 C CA . LEU A 1 111 ? -4.020 -11.423 1.375 1.00 92.44 111 LEU A CA 1
ATOM 907 C C . LEU A 1 111 ? -2.807 -10.495 1.358 1.00 92.44 111 LEU A C 1
ATOM 909 O O . LEU A 1 111 ? -1.690 -10.978 1.184 1.00 92.44 111 LEU A O 1
ATOM 913 N N . ASN A 1 112 ? -3.018 -9.198 1.594 1.00 93.56 112 ASN A N 1
ATOM 914 C CA . ASN A 1 112 ? -1.960 -8.190 1.608 1.00 93.56 112 ASN A CA 1
ATOM 915 C C . ASN A 1 112 ? -1.942 -7.408 2.929 1.00 93.56 112 ASN A C 1
ATOM 917 O O . ASN A 1 112 ? -2.994 -7.018 3.435 1.00 93.56 112 ASN A O 1
ATOM 921 N N . LEU A 1 113 ? -0.739 -7.153 3.450 1.00 96.31 113 LEU A N 1
ATOM 922 C CA . LEU A 1 113 ? -0.458 -6.246 4.562 1.00 96.31 113 LEU A CA 1
ATOM 923 C C . LEU A 1 113 ? 0.573 -5.221 4.105 1.00 96.31 113 LEU A C 1
ATOM 925 O O . LEU A 1 113 ? 1.746 -5.550 3.924 1.00 96.31 113 LEU A O 1
ATOM 929 N N . ILE A 1 114 ? 0.136 -3.979 3.931 1.00 95.62 114 ILE A N 1
ATOM 930 C CA . ILE A 1 114 ? 0.960 -2.913 3.359 1.00 95.62 114 ILE A CA 1
ATOM 931 C C . ILE A 1 114 ? 1.182 -1.805 4.383 1.00 95.62 114 ILE A C 1
ATOM 933 O O . ILE A 1 114 ? 0.253 -1.389 5.061 1.00 95.62 114 ILE A O 1
ATOM 937 N N . TYR A 1 115 ? 2.389 -1.269 4.500 1.00 95.56 115 TYR A N 1
ATOM 938 C CA . TYR A 1 115 ? 2.630 -0.136 5.398 1.00 95.56 115 TYR A CA 1
ATOM 939 C C . TYR A 1 115 ? 3.512 0.941 4.765 1.00 95.56 115 TYR A C 1
ATOM 941 O O . TYR A 1 115 ? 4.318 0.661 3.870 1.00 95.56 115 TYR A O 1
ATOM 949 N N . GLU A 1 116 ? 3.372 2.189 5.216 1.00 92.38 116 GLU A N 1
ATOM 950 C CA . GLU A 1 116 ? 4.292 3.252 4.807 1.00 92.38 116 GLU A CA 1
ATOM 951 C C . GLU A 1 116 ? 5.692 2.984 5.379 1.00 92.38 116 GLU A C 1
ATOM 953 O O . GLU A 1 116 ? 5.866 2.738 6.569 1.00 92.38 116 GLU A O 1
ATOM 958 N N . LYS A 1 117 ? 6.738 3.052 4.558 1.00 89.19 117 LYS A N 1
ATOM 959 C CA . LYS A 1 117 ? 8.115 2.885 5.027 1.00 89.19 117 LYS A CA 1
ATOM 960 C C . LYS A 1 117 ? 8.522 4.068 5.921 1.00 89.19 117 LYS A C 1
ATOM 962 O O . LYS A 1 117 ? 8.553 5.198 5.428 1.00 89.19 117 LYS A O 1
ATOM 967 N N . PRO A 1 118 ? 8.922 3.847 7.189 1.00 86.06 118 PRO A N 1
ATOM 968 C CA . PRO A 1 118 ? 9.288 4.941 8.078 1.00 86.06 118 PRO A CA 1
ATOM 969 C C . PRO A 1 118 ? 10.540 5.682 7.590 1.00 86.06 118 PRO A C 1
ATOM 971 O O . PRO A 1 118 ? 11.532 5.084 7.161 1.00 86.06 118 PRO A O 1
ATOM 974 N N . ILE A 1 119 ? 10.511 7.010 7.707 1.00 77.38 119 ILE A N 1
ATOM 975 C CA . ILE A 1 119 ? 11.621 7.896 7.342 1.00 77.38 119 ILE A CA 1
ATOM 976 C C . ILE A 1 119 ? 12.326 8.365 8.619 1.00 77.38 119 ILE A C 1
ATOM 978 O O . ILE A 1 119 ? 11.695 8.660 9.635 1.00 77.38 119 ILE A O 1
ATOM 982 N N . LYS A 1 120 ? 13.661 8.469 8.578 1.00 72.25 120 LYS A N 1
ATOM 983 C CA . LYS A 1 120 ? 14.420 9.106 9.662 1.00 72.25 120 LYS A CA 1
ATOM 984 C C . LYS A 1 120 ? 14.057 10.589 9.720 1.00 72.25 120 LYS A C 1
ATOM 986 O O . LYS A 1 120 ? 14.361 11.336 8.796 1.00 72.25 120 LYS A O 1
ATOM 991 N N . THR A 1 121 ? 13.437 11.013 10.815 1.00 67.12 121 THR A N 1
ATOM 992 C CA . THR A 1 121 ? 13.144 12.426 11.078 1.00 67.12 121 THR A CA 1
ATOM 993 C C . THR A 1 121 ? 14.246 13.051 11.934 1.00 67.12 121 THR A C 1
ATOM 995 O O . THR A 1 121 ? 15.011 12.350 12.599 1.00 67.12 121 THR A O 1
ATOM 998 N N . ASN A 1 122 ? 14.295 14.386 11.981 1.00 63.97 122 ASN A N 1
ATOM 999 C CA . ASN A 1 122 ? 15.229 15.123 12.844 1.00 63.97 122 ASN A CA 1
ATOM 1000 C C . ASN A 1 122 ? 15.021 14.829 14.344 1.00 63.97 122 ASN A C 1
ATOM 1002 O O . ASN A 1 122 ? 15.915 15.073 15.152 1.00 63.97 122 ASN A O 1
ATOM 1006 N N . ASN A 1 123 ? 13.860 14.287 14.731 1.00 73.50 123 ASN A N 1
ATOM 1007 C CA . ASN A 1 123 ? 13.599 13.844 16.093 1.00 73.50 123 ASN A CA 1
ATOM 1008 C C . ASN A 1 123 ? 13.933 12.352 16.240 1.00 73.50 123 ASN A C 1
ATOM 1010 O O . ASN A 1 123 ? 13.176 11.469 15.821 1.00 73.50 123 ASN A O 1
ATOM 1014 N N . PHE A 1 124 ? 15.072 12.068 16.876 1.00 70.44 124 PHE A N 1
ATOM 1015 C CA . PHE A 1 124 ? 15.563 10.705 17.088 1.00 70.44 124 PHE A CA 1
ATOM 1016 C C . PHE A 1 124 ? 14.550 9.825 17.837 1.00 70.44 124 PHE A C 1
ATOM 1018 O O . PHE A 1 124 ? 14.345 8.670 17.468 1.00 70.44 124 PHE A O 1
ATOM 1025 N N . ARG A 1 125 ? 13.861 10.382 18.844 1.00 67.94 125 ARG A N 1
ATOM 1026 C CA . ARG A 1 125 ? 12.909 9.631 19.675 1.00 67.94 125 ARG A CA 1
ATOM 1027 C C . ARG A 1 125 ? 11.647 9.256 18.902 1.00 67.94 125 ARG A C 1
ATOM 1029 O O . ARG A 1 125 ? 11.206 8.116 18.994 1.00 67.94 125 ARG A O 1
ATOM 1036 N N . SER A 1 126 ? 11.094 10.179 18.115 1.00 73.25 126 SER A N 1
ATOM 1037 C CA . SER A 1 126 ? 9.945 9.878 17.247 1.00 73.25 126 SER A CA 1
ATOM 1038 C C . SER A 1 126 ? 10.310 8.846 16.182 1.00 73.25 126 SER A C 1
ATOM 1040 O O . SER A 1 126 ? 9.557 7.903 15.968 1.00 73.25 126 SER A O 1
ATOM 1042 N N . SER A 1 127 ? 11.499 8.966 15.583 1.00 80.94 127 SER A N 1
ATOM 1043 C CA . SER A 1 127 ? 11.990 7.991 14.602 1.00 80.94 127 SER A CA 1
ATOM 1044 C C . SER A 1 127 ? 12.125 6.594 15.211 1.00 80.94 127 SER A C 1
ATOM 1046 O O . SER A 1 127 ? 11.698 5.621 14.603 1.00 80.94 127 SER A O 1
ATOM 1048 N N . GLN A 1 128 ? 12.657 6.481 16.433 1.00 85.56 128 GLN A N 1
ATOM 1049 C CA . GLN A 1 128 ? 12.786 5.197 17.124 1.00 85.56 128 GLN A CA 1
ATOM 1050 C C . GLN A 1 128 ? 11.426 4.519 17.348 1.00 85.56 128 GLN A C 1
ATOM 1052 O O . GLN A 1 128 ? 11.305 3.324 17.093 1.00 85.56 128 GLN A O 1
ATOM 1057 N N . VAL A 1 129 ? 10.406 5.273 17.770 1.00 86.38 129 VAL A N 1
ATOM 1058 C CA . VAL A 1 129 ? 9.049 4.731 17.962 1.00 86.38 129 VAL A CA 1
ATOM 1059 C C . VAL A 1 129 ? 8.433 4.295 16.627 1.00 86.38 129 VAL A C 1
ATOM 1061 O O . VAL A 1 129 ? 7.809 3.242 16.572 1.00 86.38 129 VAL A O 1
ATOM 1064 N N . LEU A 1 130 ? 8.650 5.037 15.536 1.00 89.56 130 LEU A N 1
ATOM 1065 C CA . LEU A 1 130 ? 8.182 4.637 14.200 1.00 89.56 130 LEU A CA 1
ATOM 1066 C C . LEU A 1 130 ? 8.817 3.322 13.723 1.00 89.56 130 LEU A C 1
ATOM 1068 O O . LEU A 1 130 ? 8.113 2.459 13.209 1.00 89.56 130 LEU A O 1
ATOM 1072 N N . PHE A 1 131 ? 10.121 3.126 13.946 1.00 90.75 131 PHE A N 1
ATOM 1073 C CA . PHE A 1 131 ? 10.783 1.850 13.637 1.00 90.75 131 PHE A CA 1
ATOM 1074 C C . PHE A 1 131 ? 10.308 0.703 14.542 1.00 90.75 131 PHE A C 1
ATOM 1076 O O . PHE A 1 131 ? 10.266 -0.446 14.108 1.00 90.75 131 PHE A O 1
ATOM 1083 N N . GLN A 1 132 ? 9.937 0.985 15.795 1.00 92.50 132 GLN A N 1
ATOM 1084 C CA . GLN A 1 132 ? 9.321 -0.015 16.674 1.00 92.50 132 GLN A CA 1
ATOM 1085 C C . GLN A 1 132 ? 7.915 -0.403 16.199 1.00 92.50 132 GLN A C 1
ATOM 1087 O O . GLN A 1 132 ? 7.596 -1.590 16.200 1.00 92.50 132 GLN A O 1
ATOM 1092 N N . LEU A 1 133 ? 7.111 0.564 15.742 1.00 93.38 133 LEU A N 1
ATOM 1093 C CA . LEU A 1 133 ? 5.803 0.319 15.126 1.00 93.38 133 LEU A CA 1
ATOM 1094 C C . LEU A 1 133 ? 5.938 -0.515 13.845 1.00 93.38 133 LEU A C 1
ATOM 1096 O O . LEU A 1 133 ? 5.233 -1.507 13.694 1.00 93.38 133 LEU A O 1
ATOM 1100 N N . GLU A 1 134 ? 6.892 -0.188 12.968 1.00 93.62 134 GLU A N 1
ATOM 1101 C CA . GLU A 1 134 ? 7.219 -1.034 11.811 1.00 93.62 134 GLU A CA 1
ATOM 1102 C C . GLU A 1 134 ? 7.600 -2.454 12.258 1.00 93.62 134 GLU A C 1
ATOM 1104 O O . GLU A 1 134 ? 7.099 -3.438 11.718 1.00 93.62 134 GLU A O 1
ATOM 1109 N N . GLY A 1 135 ? 8.467 -2.575 13.267 1.00 92.44 135 GLY A N 1
ATOM 1110 C CA . GLY A 1 135 ? 8.856 -3.864 13.833 1.00 92.44 135 GLY A CA 1
ATOM 1111 C C . GLY A 1 135 ? 7.654 -4.675 14.322 1.00 92.44 135 GLY A C 1
ATOM 1112 O O . GLY A 1 135 ? 7.575 -5.865 14.037 1.00 92.44 135 GLY A O 1
ATOM 1113 N N . MET A 1 136 ? 6.699 -4.038 15.001 1.00 94.75 136 MET A N 1
ATOM 1114 C CA . MET A 1 136 ? 5.445 -4.661 15.434 1.00 94.75 136 MET A CA 1
ATOM 1115 C C . MET A 1 136 ? 4.628 -5.168 14.236 1.00 94.75 136 MET A C 1
ATOM 1117 O O . MET A 1 136 ? 4.261 -6.341 14.227 1.00 94.75 136 MET A O 1
ATOM 1121 N N . LEU A 1 137 ? 4.409 -4.340 13.205 1.00 94.50 137 LEU A N 1
ATOM 1122 C CA . LEU A 1 137 ? 3.661 -4.731 12.000 1.00 94.50 137 LEU A CA 1
ATOM 1123 C C . LEU A 1 137 ? 4.305 -5.925 11.282 1.00 94.50 137 LEU A C 1
ATOM 1125 O O . LEU A 1 137 ? 3.626 -6.887 10.930 1.00 94.50 137 LEU A O 1
ATOM 1129 N N . ARG A 1 138 ? 5.635 -5.919 11.142 1.00 91.50 138 ARG A N 1
ATOM 1130 C CA . ARG A 1 138 ? 6.397 -7.019 10.525 1.00 91.50 138 ARG A CA 1
ATOM 1131 C C . ARG A 1 138 ? 6.336 -8.325 11.316 1.00 91.50 138 ARG A C 1
ATOM 1133 O O . ARG A 1 138 ? 6.590 -9.387 10.753 1.00 91.50 138 ARG A O 1
ATOM 1140 N N . MET A 1 139 ? 6.030 -8.261 12.610 1.00 91.88 139 MET A N 1
ATOM 1141 C CA . MET A 1 139 ? 5.883 -9.444 13.456 1.00 91.88 139 MET A CA 1
ATOM 1142 C C . MET A 1 139 ? 4.472 -10.036 13.420 1.00 91.88 139 MET A C 1
ATOM 1144 O O . MET A 1 139 ? 4.319 -11.176 13.855 1.00 91.88 139 MET A O 1
ATOM 1148 N N . LEU A 1 140 ? 3.463 -9.330 12.891 1.00 93.06 140 LEU A N 1
ATOM 1149 C CA . LEU A 1 140 ? 2.087 -9.837 12.835 1.00 93.06 140 LEU A CA 1
ATOM 1150 C C . LEU A 1 140 ? 1.984 -11.192 12.101 1.00 93.06 140 LEU A C 1
ATOM 1152 O O . LEU A 1 140 ? 1.444 -12.119 12.708 1.00 93.06 140 LEU A O 1
ATOM 1156 N N . PRO A 1 141 ? 2.589 -11.393 10.905 1.00 90.44 141 PRO A N 1
ATOM 1157 C CA . PRO A 1 141 ? 2.563 -12.690 10.209 1.00 90.44 141 PRO A CA 1
ATOM 1158 C C . PRO A 1 141 ? 3.225 -13.839 10.977 1.00 90.44 141 PRO A C 1
ATOM 1160 O O . PRO A 1 141 ? 2.941 -15.008 10.728 1.00 90.44 141 PRO A O 1
ATOM 1163 N N . LEU A 1 142 ? 4.133 -13.519 11.905 1.00 89.62 142 LEU A N 1
ATOM 1164 C CA . LEU A 1 142 ? 4.841 -14.502 12.726 1.00 89.62 142 LEU A CA 1
ATOM 1165 C C . LEU A 1 142 ? 4.109 -14.818 14.036 1.00 89.62 142 LEU A C 1
ATOM 1167 O O . LEU A 1 142 ? 4.374 -15.854 14.643 1.00 89.62 142 LEU A O 1
ATOM 1171 N N . ARG A 1 143 ? 3.241 -13.915 14.505 1.00 92.62 143 ARG A N 1
ATOM 1172 C CA . ARG A 1 143 ? 2.562 -14.010 15.807 1.00 92.62 143 ARG A CA 1
ATOM 1173 C C . ARG A 1 143 ? 1.130 -14.514 15.703 1.00 92.62 143 ARG A C 1
ATOM 1175 O O . ARG A 1 143 ? 0.658 -15.156 16.639 1.00 92.62 143 ARG A O 1
ATOM 1182 N N . TYR A 1 144 ? 0.453 -14.211 14.603 1.00 94.69 144 TYR A N 1
ATOM 1183 C CA . TYR A 1 144 ? -0.990 -14.351 14.492 1.00 94.69 144 TYR A CA 1
ATOM 1184 C C . TYR A 1 144 ? -1.381 -15.155 13.250 1.00 94.69 144 TYR A C 1
ATOM 1186 O O . TYR A 1 144 ? -0.864 -14.930 12.156 1.00 94.69 144 TYR A O 1
ATOM 1194 N N . GLU A 1 145 ? -2.294 -16.113 13.427 1.00 92.38 145 GLU A N 1
ATOM 1195 C CA . GLU A 1 145 ? -2.665 -17.067 12.373 1.00 92.38 145 GLU A CA 1
ATOM 1196 C C . GLU A 1 145 ? -3.393 -16.375 11.210 1.00 92.38 145 GLU A C 1
ATOM 1198 O O . GLU A 1 145 ? -3.175 -16.750 10.059 1.00 92.38 145 GLU A O 1
ATOM 1203 N N . GLU A 1 146 ? -4.173 -15.319 11.482 1.00 92.81 146 GLU A N 1
ATOM 1204 C CA . GLU A 1 146 ? -4.862 -14.507 10.464 1.00 92.81 146 GLU A CA 1
ATOM 1205 C C . GLU A 1 146 ? -3.920 -13.892 9.410 1.00 92.81 146 GLU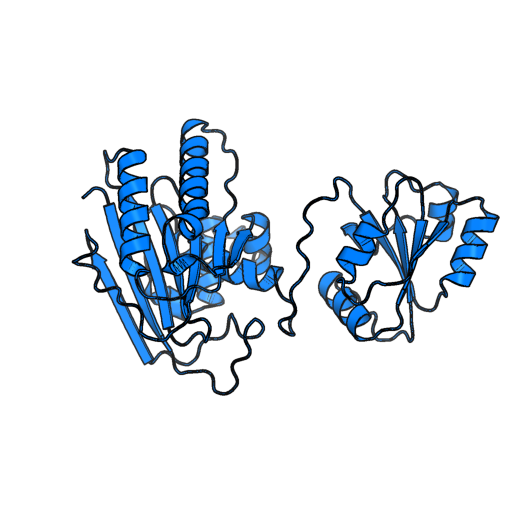 A C 1
ATOM 1207 O O . GLU A 1 146 ? -4.346 -13.625 8.284 1.00 92.81 146 GLU A O 1
ATOM 1212 N N . PHE A 1 147 ? -2.632 -13.724 9.745 1.00 92.06 147 PHE A N 1
ATOM 1213 C CA . PHE A 1 147 ? -1.629 -13.093 8.883 1.00 92.06 147 PHE A CA 1
ATOM 1214 C C . PHE A 1 147 ? -0.601 -14.063 8.281 1.00 92.06 147 PHE A C 1
ATOM 1216 O O . PHE A 1 147 ? 0.318 -13.654 7.573 1.00 92.06 147 PHE A O 1
ATOM 1223 N N . LYS A 1 148 ? -0.703 -15.363 8.564 1.00 87.56 148 LYS A N 1
ATOM 1224 C CA . LYS A 1 148 ? 0.373 -16.331 8.288 1.00 87.56 148 LYS A CA 1
ATOM 1225 C C . LYS A 1 148 ? 0.694 -16.520 6.806 1.00 87.56 148 LYS A C 1
ATOM 1227 O O . LYS A 1 148 ? 1.833 -16.808 6.446 1.00 87.56 148 LYS A O 1
ATOM 1232 N N . SER A 1 149 ? -0.315 -16.384 5.950 1.00 84.50 149 SER A N 1
ATOM 1233 C CA . SER A 1 149 ? -0.192 -16.453 4.490 1.00 84.50 149 SER A CA 1
ATOM 1234 C C . SER A 1 149 ? -0.192 -15.077 3.826 1.00 84.50 149 SER A C 1
ATOM 1236 O O . SER A 1 149 ? -0.239 -14.996 2.600 1.00 84.50 149 SER A O 1
ATOM 1238 N N . THR A 1 150 ? -0.191 -14.003 4.613 1.00 88.56 150 THR A N 1
ATOM 1239 C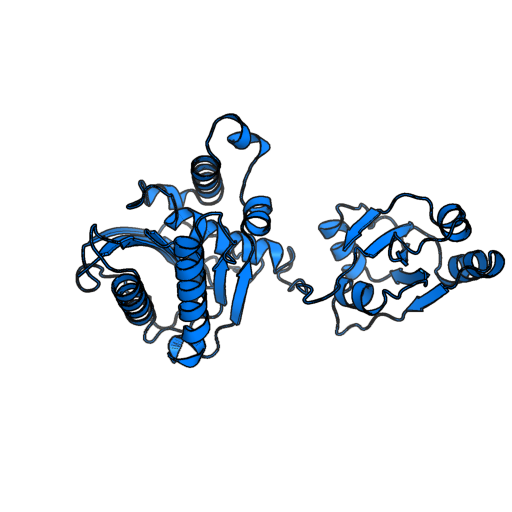 CA . THR A 1 150 ? -0.314 -12.644 4.100 1.00 88.56 150 THR A CA 1
ATOM 1240 C C . THR A 1 150 ? 0.979 -12.208 3.430 1.00 88.56 150 THR A C 1
ATOM 1242 O O . THR A 1 150 ? 2.070 -12.323 3.994 1.00 88.56 150 THR A O 1
ATOM 1245 N N . HIS A 1 151 ? 0.858 -11.669 2.220 1.00 85.06 151 HIS A N 1
ATOM 1246 C CA . HIS A 1 151 ? 1.944 -10.956 1.577 1.00 85.06 151 HIS A CA 1
ATOM 1247 C C . HIS A 1 151 ? 2.156 -9.630 2.308 1.00 85.06 151 HIS A C 1
ATOM 1249 O O . HIS A 1 151 ? 1.282 -8.766 2.299 1.00 85.06 151 HIS A O 1
ATOM 1255 N N . TYR A 1 152 ? 3.301 -9.480 2.972 1.00 88.12 152 TYR A N 1
ATOM 1256 C CA . TYR A 1 152 ? 3.660 -8.229 3.627 1.00 88.12 152 TYR A CA 1
ATOM 1257 C C . TYR A 1 152 ? 4.627 -7.437 2.744 1.00 88.12 152 TYR A C 1
ATOM 1259 O O . TYR A 1 152 ? 5.621 -7.983 2.260 1.00 88.12 152 TYR A O 1
ATOM 1267 N N . ASP A 1 153 ? 4.357 -6.149 2.556 1.00 87.75 153 ASP A N 1
ATOM 1268 C CA . ASP A 1 153 ? 5.225 -5.245 1.800 1.00 87.75 153 ASP A CA 1
ATOM 1269 C C . ASP A 1 153 ? 5.097 -3.802 2.321 1.00 87.75 153 ASP A C 1
ATOM 1271 O O . ASP A 1 153 ? 4.291 -3.498 3.200 1.00 87.75 153 ASP A O 1
ATOM 1275 N N . ASN A 1 154 ? 5.931 -2.899 1.813 1.00 89.31 154 ASN A N 1
ATOM 1276 C CA . ASN A 1 154 ? 5.944 -1.491 2.185 1.00 89.31 154 ASN A CA 1
ATOM 1277 C C . ASN A 1 154 ? 5.966 -0.576 0.958 1.00 89.31 154 ASN A C 1
ATOM 1279 O O . ASN A 1 154 ? 6.245 -0.994 -0.166 1.00 89.31 154 ASN A O 1
ATOM 1283 N N . ILE A 1 155 ? 5.663 0.700 1.169 1.00 83.19 155 ILE A N 1
ATOM 1284 C CA . ILE A 1 155 ? 5.772 1.737 0.141 1.00 83.19 155 ILE A CA 1
ATOM 1285 C C . ILE A 1 155 ? 6.278 3.040 0.755 1.00 83.19 155 ILE A C 1
ATOM 1287 O O . ILE A 1 155 ? 5.959 3.369 1.892 1.00 83.19 155 ILE A O 1
ATOM 1291 N N . SER A 1 156 ? 7.108 3.789 0.027 1.00 84.69 156 SER A N 1
ATOM 1292 C CA . SER A 1 156 ? 7.564 5.101 0.499 1.00 84.69 156 SER A CA 1
ATOM 1293 C C . SER A 1 156 ? 6.474 6.159 0.321 1.00 84.69 156 SER A C 1
ATOM 1295 O O . SER A 1 156 ? 5.707 6.080 -0.643 1.00 84.69 156 SER A O 1
ATOM 1297 N N . LYS A 1 157 ? 6.466 7.187 1.181 1.00 83.00 157 LYS A N 1
ATOM 1298 C CA . LYS A 1 157 ? 5.536 8.319 1.056 1.00 83.00 157 LYS A CA 1
ATOM 1299 C C . LYS A 1 157 ? 5.533 8.927 -0.337 1.00 83.00 157 LYS A C 1
ATOM 1301 O O . LYS A 1 157 ? 4.489 9.084 -0.953 1.00 83.00 157 LYS A O 1
ATOM 1306 N N . THR A 1 158 ? 6.723 9.215 -0.859 1.00 78.62 158 THR A N 1
ATOM 1307 C CA . THR A 1 158 ? 6.896 9.797 -2.192 1.00 78.62 158 THR A CA 1
ATOM 1308 C C . THR A 1 158 ? 6.288 8.918 -3.284 1.00 78.62 158 THR A C 1
ATOM 1310 O O . THR A 1 158 ? 5.660 9.445 -4.196 1.00 78.62 158 THR A O 1
ATOM 1313 N N . SER A 1 159 ? 6.439 7.594 -3.179 1.00 75.88 159 SER A N 1
ATOM 1314 C CA . SER A 1 159 ? 5.942 6.648 -4.183 1.00 75.88 159 SER A CA 1
ATOM 1315 C C . SER A 1 159 ? 4.418 6.574 -4.217 1.00 75.88 159 SER A C 1
ATOM 1317 O O . SER A 1 159 ? 3.833 6.666 -5.292 1.00 75.88 159 SER A O 1
ATOM 1319 N N . TRP A 1 160 ? 3.754 6.418 -3.067 1.00 77.88 160 TRP A N 1
ATOM 1320 C CA . TRP A 1 160 ? 2.290 6.339 -3.078 1.00 77.88 160 TRP A CA 1
ATOM 1321 C C . TRP A 1 160 ? 1.669 7.712 -3.365 1.00 77.88 160 TRP A C 1
ATOM 1323 O O . TRP A 1 160 ? 0.717 7.802 -4.141 1.00 77.88 160 TRP A O 1
ATOM 1333 N N . ALA A 1 161 ? 2.262 8.788 -2.837 1.00 78.19 161 ALA A N 1
ATOM 1334 C CA . ALA A 1 161 ? 1.828 10.157 -3.092 1.00 78.19 161 ALA A CA 1
ATOM 1335 C C . ALA A 1 161 ? 1.860 10.495 -4.586 1.00 78.19 161 ALA A C 1
ATOM 1337 O O . ALA A 1 161 ? 0.905 11.072 -5.089 1.00 78.19 161 ALA A O 1
ATOM 1338 N N . SER A 1 162 ? 2.895 10.085 -5.332 1.00 72.81 162 SER A N 1
ATOM 1339 C CA . SER A 1 162 ? 2.967 10.361 -6.776 1.00 72.81 162 SER A CA 1
ATOM 1340 C C . SER A 1 162 ? 1.842 9.729 -7.600 1.00 72.81 162 SER A C 1
ATOM 1342 O O . SER A 1 162 ? 1.586 10.178 -8.712 1.00 72.81 162 SER A O 1
ATOM 1344 N N . CYS A 1 163 ? 1.183 8.694 -7.076 1.00 72.00 163 CYS A N 1
ATOM 1345 C CA . CYS A 1 163 ? 0.100 7.997 -7.768 1.00 72.00 163 CYS A CA 1
ATOM 1346 C C . CYS A 1 163 ? -1.290 8.455 -7.322 1.00 72.00 163 CYS A C 1
ATOM 1348 O O . CYS A 1 163 ? -2.250 8.286 -8.068 1.00 72.00 163 CYS A O 1
ATOM 1350 N N . VAL A 1 164 ? -1.404 8.964 -6.095 1.00 70.75 164 VAL A N 1
ATOM 1351 C CA . VAL A 1 164 ? -2.690 9.286 -5.458 1.00 70.75 164 VAL A CA 1
ATOM 1352 C C . VAL A 1 164 ? -2.909 10.798 -5.346 1.00 70.75 164 VAL A C 1
ATOM 1354 O O . VAL A 1 164 ? -4.047 11.234 -5.205 1.00 70.75 164 VAL A O 1
ATOM 1357 N N . PHE A 1 165 ? -1.851 11.616 -5.396 1.00 75.88 165 PHE A N 1
ATOM 1358 C CA . PHE A 1 165 ? -1.962 13.071 -5.289 1.00 75.88 165 PHE A CA 1
ATOM 1359 C C . PHE A 1 165 ? -2.128 13.725 -6.654 1.00 75.88 165 PHE A C 1
ATOM 1361 O O . PHE A 1 165 ? -1.262 13.615 -7.522 1.00 75.88 165 PHE A O 1
ATOM 1368 N N . ASP A 1 166 ? -3.183 14.526 -6.782 1.00 70.00 166 ASP A N 1
ATOM 1369 C CA . ASP A 1 166 ? -3.314 15.500 -7.862 1.00 70.00 166 ASP A CA 1
ATOM 1370 C C . ASP A 1 166 ? -2.594 16.796 -7.449 1.00 70.00 166 ASP A C 1
ATOM 1372 O O . ASP A 1 166 ? -3.172 17.743 -6.897 1.00 70.00 166 ASP A O 1
ATOM 1376 N N . THR A 1 167 ? -1.273 16.803 -7.650 1.00 61.81 167 THR A N 1
ATOM 1377 C CA . THR A 1 167 ? -0.402 17.930 -7.288 1.00 61.81 167 THR A CA 1
ATOM 1378 C C . THR A 1 167 ? -0.688 19.182 -8.114 1.00 61.81 167 THR A C 1
ATOM 1380 O O . THR A 1 167 ? -0.505 20.288 -7.604 1.00 61.81 167 THR A O 1
ATOM 1383 N N . GLU A 1 168 ? -1.192 19.039 -9.343 1.00 62.94 168 GLU A N 1
ATOM 1384 C CA . GLU A 1 168 ? -1.557 20.169 -10.203 1.00 62.94 168 GLU A CA 1
ATOM 1385 C C . GLU A 1 168 ? -2.780 20.915 -9.661 1.00 62.94 168 GLU A C 1
ATOM 1387 O O . GLU A 1 168 ? -2.820 22.148 -9.680 1.00 62.94 168 GLU A O 1
ATOM 1392 N N . ARG A 1 169 ? -3.765 20.183 -9.130 1.00 63.44 169 ARG A N 1
ATOM 1393 C CA . ARG A 1 169 ? -5.016 20.767 -8.637 1.00 63.44 169 ARG A CA 1
ATOM 1394 C C . ARG A 1 169 ? -4.945 21.266 -7.195 1.00 63.44 169 ARG A C 1
ATOM 1396 O O . ARG A 1 169 ? -5.588 22.269 -6.874 1.00 63.44 169 ARG A O 1
ATOM 1403 N N . TYR A 1 170 ? -4.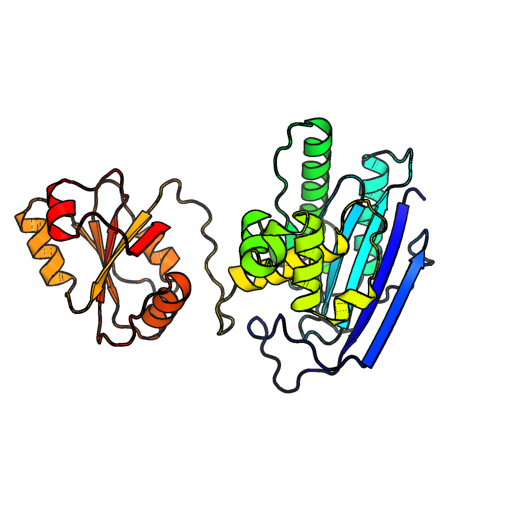190 20.591 -6.327 1.00 63.12 170 TYR A N 1
ATOM 1404 C CA . TYR A 1 170 ? -4.199 20.869 -4.882 1.00 63.12 170 TYR A CA 1
ATOM 1405 C C . TYR A 1 170 ? -2.859 21.349 -4.308 1.00 63.12 170 TYR A C 1
ATOM 1407 O O . TYR A 1 170 ? -2.850 21.909 -3.212 1.00 63.12 170 TYR A O 1
ATOM 1415 N N . GLY A 1 171 ? -1.745 21.206 -5.036 1.00 57.84 171 GLY A N 1
ATOM 1416 C CA . GLY A 1 171 ? -0.395 21.439 -4.504 1.00 57.84 171 GLY A CA 1
ATOM 1417 C C . GLY A 1 171 ? -0.056 22.890 -4.140 1.00 57.84 171 GLY A C 1
ATOM 1418 O O . GLY A 1 171 ? 0.871 23.120 -3.371 1.00 57.84 171 GLY A O 1
ATOM 1419 N N . SER A 1 172 ? -0.790 23.882 -4.655 1.00 61.72 172 SER A N 1
ATOM 1420 C CA . SER A 1 172 ? -0.530 25.307 -4.382 1.00 61.72 172 SER A CA 1
ATOM 1421 C C . SER A 1 172 ? -1.434 25.925 -3.310 1.00 61.72 172 SER A C 1
ATOM 1423 O O . SER A 1 172 ? -1.066 26.939 -2.721 1.00 61.72 172 SER A O 1
ATOM 1425 N N . ASN A 1 173 ? -2.598 25.325 -3.040 1.00 63.41 173 ASN A N 1
ATOM 1426 C CA . ASN A 1 173 ? -3.641 25.920 -2.191 1.00 63.41 173 ASN A CA 1
ATOM 1427 C C . ASN A 1 173 ? -3.819 25.219 -0.836 1.00 63.41 173 ASN A C 1
ATOM 1429 O O . ASN A 1 173 ? -4.518 25.741 0.032 1.00 63.41 173 ASN A O 1
ATOM 1433 N N . TYR A 1 174 ? -3.205 24.051 -0.648 1.00 68.00 174 TYR A N 1
ATOM 1434 C CA . TYR A 1 174 ? -3.365 23.221 0.542 1.00 68.00 174 TYR A CA 1
ATOM 1435 C C . TYR A 1 174 ? -2.008 22.795 1.100 1.00 68.00 174 TYR A C 1
ATOM 1437 O O . TYR A 1 174 ? -1.021 22.715 0.375 1.00 68.00 174 TYR A O 1
ATOM 1445 N N . SER A 1 175 ? -1.954 22.506 2.403 1.00 78.56 175 SER A N 1
ATOM 1446 C CA . SER A 1 175 ? -0.819 21.770 2.966 1.00 78.56 175 SER A CA 1
ATOM 1447 C C . SER A 1 175 ? -0.799 20.349 2.398 1.00 78.56 175 SER A C 1
ATOM 1449 O O . SER A 1 175 ? -1.862 19.807 2.100 1.00 78.56 175 SER A O 1
ATOM 1451 N N . ASP A 1 176 ? 0.374 19.713 2.317 1.00 75.62 176 ASP A N 1
ATOM 1452 C CA . ASP A 1 176 ? 0.525 18.351 1.769 1.00 75.62 176 ASP A CA 1
ATOM 1453 C C . ASP A 1 176 ? -0.497 17.351 2.340 1.00 75.62 176 ASP A C 1
ATOM 1455 O O . ASP A 1 176 ? -1.051 16.533 1.612 1.00 75.62 176 ASP A O 1
ATOM 1459 N N . LYS A 1 177 ? -0.802 17.449 3.641 1.00 80.12 177 LYS A N 1
ATOM 1460 C CA . LYS A 1 177 ? -1.747 16.556 4.334 1.00 80.12 177 LYS A CA 1
ATOM 1461 C C . LYS A 1 177 ? -3.212 16.821 4.003 1.00 80.12 177 LYS A C 1
ATOM 1463 O O . LYS A 1 177 ? -4.022 15.895 3.980 1.00 80.12 177 LYS A O 1
ATOM 1468 N N . GLU A 1 178 ? -3.577 18.079 3.781 1.00 84.69 178 GLU A N 1
ATOM 1469 C CA . GLU A 1 178 ? -4.936 18.405 3.350 1.00 84.69 178 GLU A CA 1
ATOM 1470 C C . GLU A 1 178 ? -5.098 18.113 1.855 1.00 84.69 178 GLU A C 1
ATOM 1472 O O . GLU A 1 178 ? -6.110 17.551 1.453 1.00 84.69 178 GLU A O 1
ATOM 1477 N N . ALA A 1 179 ? -4.069 18.373 1.043 1.00 82.12 179 ALA A N 1
ATOM 1478 C CA . ALA A 1 179 ? -4.029 17.976 -0.362 1.00 82.12 179 ALA A CA 1
ATOM 1479 C C . ALA A 1 179 ? -4.183 16.453 -0.528 1.00 82.12 179 ALA A C 1
ATOM 1481 O O . ALA A 1 179 ? -4.946 16.006 -1.388 1.00 82.12 179 ALA A O 1
ATOM 1482 N N . ALA A 1 180 ? -3.529 15.663 0.333 1.00 83.69 180 ALA A N 1
ATOM 1483 C CA . ALA A 1 180 ? -3.675 14.210 0.382 1.00 83.69 180 ALA A CA 1
ATOM 1484 C C . ALA A 1 180 ? -5.133 13.794 0.605 1.00 83.69 180 ALA A C 1
ATOM 1486 O O . ALA A 1 180 ? -5.704 13.051 -0.194 1.00 83.69 180 ALA A O 1
ATOM 1487 N N . LYS A 1 181 ? -5.760 14.335 1.655 1.00 89.56 181 LYS A N 1
ATOM 1488 C CA . LYS A 1 181 ? -7.167 14.084 1.976 1.00 89.56 181 LYS A CA 1
ATOM 1489 C C . LYS A 1 181 ? -8.094 14.454 0.817 1.00 89.56 181 LYS A C 1
ATOM 1491 O O . LYS A 1 181 ? -8.940 13.649 0.441 1.00 89.56 181 LYS A O 1
ATOM 1496 N N . GLN A 1 182 ? -7.940 15.647 0.243 1.00 87.62 182 GLN A N 1
ATOM 1497 C CA . GLN A 1 182 ? -8.795 16.110 -0.855 1.00 87.62 182 GLN A CA 1
ATOM 1498 C C . GLN A 1 182 ? -8.633 15.246 -2.114 1.00 87.62 182 GLN A C 1
ATOM 1500 O O . GLN A 1 182 ? -9.630 14.912 -2.751 1.00 87.62 182 GLN A O 1
ATOM 1505 N N . SER A 1 183 ? -7.406 14.821 -2.434 1.00 87.12 183 SER A N 1
ATOM 1506 C CA . SER A 1 183 ? -7.146 13.917 -3.565 1.00 87.12 183 SER A CA 1
ATOM 1507 C C . SER A 1 183 ? -7.791 12.545 -3.344 1.00 87.12 183 SER A C 1
ATOM 1509 O O . SER A 1 183 ? -8.431 12.000 -4.240 1.00 87.12 183 SER A O 1
ATOM 1511 N N . ILE A 1 184 ? -7.714 12.009 -2.123 1.00 89.44 184 ILE A N 1
ATOM 1512 C CA . ILE A 1 184 ? -8.360 10.737 -1.776 1.00 89.44 184 ILE A CA 1
ATOM 1513 C C . ILE A 1 184 ? -9.883 10.850 -1.852 1.00 89.44 184 ILE A C 1
ATOM 1515 O O . ILE A 1 184 ? -10.514 9.973 -2.431 1.00 89.44 184 ILE A O 1
ATOM 1519 N N . ILE A 1 185 ? -10.479 11.930 -1.339 1.00 90.81 185 ILE A N 1
ATOM 1520 C CA . ILE A 1 185 ? -11.927 12.171 -1.454 1.00 90.81 185 ILE A CA 1
ATOM 1521 C C . ILE A 1 185 ? -12.346 12.282 -2.919 1.00 90.81 185 ILE A C 1
ATOM 1523 O O . ILE A 1 185 ? -13.394 11.774 -3.303 1.00 90.81 185 ILE A O 1
ATOM 1527 N N . MET A 1 186 ? -11.531 12.905 -3.763 1.00 86.25 186 MET A N 1
ATOM 1528 C CA . MET A 1 186 ? -11.817 12.988 -5.188 1.00 86.25 186 MET A CA 1
ATOM 1529 C C . MET A 1 186 ? -11.823 11.606 -5.857 1.00 86.25 186 MET A C 1
ATOM 1531 O O . MET A 1 186 ? -12.755 11.295 -6.599 1.00 86.25 186 MET A O 1
ATOM 1535 N N . HIS A 1 187 ? -10.794 10.790 -5.615 1.00 82.81 187 HIS A N 1
ATOM 1536 C CA . HIS A 1 187 ? -10.683 9.459 -6.217 1.00 82.81 187 HIS A CA 1
ATOM 1537 C C . HIS A 1 187 ? -11.683 8.458 -5.626 1.00 82.81 187 HIS A C 1
ATOM 1539 O O . HIS A 1 187 ? -12.200 7.599 -6.339 1.00 82.81 187 HIS A O 1
ATOM 1545 N N . PHE A 1 188 ? -11.990 8.601 -4.339 1.00 89.38 188 PHE A N 1
ATOM 1546 C CA . PHE A 1 188 ? -12.853 7.718 -3.567 1.00 89.38 188 PHE A CA 1
ATOM 1547 C C . PHE A 1 188 ? -13.877 8.552 -2.779 1.00 89.38 188 PHE A C 1
ATOM 1549 O O . PHE A 1 188 ? -13.723 8.729 -1.567 1.00 89.38 188 PHE A O 1
ATOM 1556 N N . PRO A 1 189 ? -14.950 9.055 -3.426 1.00 91.56 189 PRO A N 1
ATOM 1557 C CA . PRO A 1 189 ? -15.903 9.981 -2.798 1.00 91.56 189 PRO A CA 1
ATOM 1558 C C . PRO A 1 189 ? -16.549 9.467 -1.515 1.00 91.56 189 PRO A C 1
ATOM 1560 O O . PRO A 1 189 ? -16.889 10.253 -0.637 1.00 91.56 189 PRO A O 1
ATOM 1563 N N . TRP A 1 190 ? -16.678 8.150 -1.360 1.00 94.19 190 TRP A N 1
ATOM 1564 C CA . TRP A 1 190 ? -17.201 7.535 -0.142 1.00 94.19 190 TRP A CA 1
ATOM 1565 C C . TRP A 1 190 ? -16.336 7.823 1.099 1.00 94.19 190 TRP A C 1
ATOM 1567 O O . TRP A 1 190 ? -16.855 7.830 2.212 1.00 94.19 190 TRP A O 1
ATOM 1577 N N . THR A 1 191 ? -15.048 8.139 0.937 1.00 95.19 191 THR A N 1
ATOM 1578 C CA . THR A 1 191 ? -14.152 8.473 2.060 1.00 95.19 191 THR A CA 1
ATOM 1579 C C . THR A 1 191 ? -14.548 9.776 2.758 1.00 95.19 191 THR A C 1
ATOM 1581 O O . THR A 1 191 ? -14.225 9.963 3.930 1.00 95.19 191 THR A O 1
ATOM 1584 N N . GLN A 1 192 ? -15.318 10.658 2.102 1.00 95.00 192 GLN A N 1
ATOM 1585 C CA . GLN A 1 192 ? -15.791 11.911 2.703 1.00 95.00 192 GLN A CA 1
ATOM 1586 C C . GLN A 1 192 ? -16.628 11.683 3.972 1.00 95.00 192 GLN A C 1
ATOM 1588 O O . GLN A 1 192 ? -16.642 12.531 4.864 1.00 95.00 192 GLN A O 1
ATOM 1593 N N . TRP A 1 193 ? -17.297 10.526 4.073 1.00 94.31 193 TRP A N 1
ATOM 1594 C CA . TRP A 1 193 ? -18.113 10.149 5.228 1.00 94.31 193 TRP A CA 1
ATOM 1595 C C . TRP A 1 193 ? -17.278 9.897 6.488 1.00 94.31 193 TRP A C 1
ATOM 1597 O O . TRP A 1 193 ? -17.819 9.929 7.591 1.00 94.31 193 TRP A O 1
ATOM 1607 N N . PHE A 1 194 ? -15.958 9.718 6.355 1.00 94.12 194 PHE A N 1
ATOM 1608 C CA . PHE A 1 194 ? -15.053 9.634 7.501 1.00 94.12 194 PHE A CA 1
ATOM 1609 C C . PHE A 1 194 ? -14.971 10.987 8.225 1.00 94.12 194 PHE A C 1
ATOM 1611 O O . PHE A 1 194 ? -14.867 11.063 9.452 1.00 94.12 194 PHE A O 1
ATOM 1618 N N . GLY A 1 195 ? -15.085 12.083 7.468 1.00 90.69 195 GLY A N 1
ATOM 1619 C CA . GLY A 1 195 ? -15.143 13.438 7.996 1.00 90.69 195 GLY A CA 1
ATOM 1620 C C . GLY A 1 195 ? -13.799 13.914 8.549 1.00 90.69 195 GLY A C 1
ATOM 1621 O O . GLY A 1 195 ? -12.834 14.105 7.798 1.00 90.69 195 GLY A O 1
ATOM 1622 N N . PHE A 1 196 ? -13.760 14.189 9.854 1.00 86.06 196 PHE A N 1
ATOM 1623 C CA . PHE A 1 196 ? -12.590 14.722 10.562 1.00 86.06 196 PHE A CA 1
ATOM 1624 C C . PHE A 1 196 ? -11.683 13.612 11.120 1.00 86.06 196 PHE A C 1
ATOM 1626 O O . PHE A 1 196 ? -12.175 12.539 11.461 1.00 86.06 196 PHE A O 1
ATOM 1633 N N . SER A 1 197 ? -10.387 13.896 11.256 1.00 86.38 197 SER A N 1
ATOM 1634 C CA . SER A 1 197 ? -9.426 13.011 11.930 1.00 86.38 197 SER A CA 1
ATOM 1635 C C . SER A 1 197 ? -9.441 13.213 13.450 1.00 86.38 197 SER A C 1
ATOM 1637 O O . SER A 1 197 ? -9.612 14.337 13.928 1.00 86.38 197 SER A O 1
ATOM 1639 N N . LEU A 1 198 ? -9.244 12.136 14.218 1.00 84.38 198 LEU A N 1
ATOM 1640 C CA . LEU A 1 198 ? -9.006 12.200 15.667 1.00 84.38 198 LEU A CA 1
ATOM 1641 C C . LEU A 1 198 ? -7.636 12.805 16.012 1.00 84.38 198 LEU A C 1
ATOM 1643 O O . LEU A 1 198 ? -7.430 13.295 17.128 1.00 84.38 198 LEU A O 1
ATOM 1647 N N . GLY A 1 199 ? -6.684 12.719 15.086 1.00 79.38 199 GLY A N 1
ATOM 1648 C CA . GLY A 1 199 ? -5.360 13.311 15.181 1.00 79.38 199 GLY A CA 1
ATOM 1649 C C . GLY A 1 199 ? -5.298 14.715 14.577 1.00 79.38 199 GLY A C 1
ATOM 1650 O O . GLY A 1 199 ? -6.260 15.249 14.033 1.00 79.38 199 GLY A O 1
ATOM 1651 N N . LYS A 1 200 ? -4.113 15.332 14.650 1.00 74.56 200 LYS A N 1
ATOM 1652 C CA . LYS A 1 200 ? -3.821 16.533 13.842 1.00 74.56 200 LYS A CA 1
ATOM 1653 C C . LYS A 1 200 ? -3.672 16.208 12.357 1.00 74.56 200 LYS A C 1
ATOM 1655 O O . LYS A 1 200 ? -3.763 17.103 11.524 1.00 74.56 200 LYS A O 1
ATOM 1660 N N . ASP A 1 201 ? -3.394 14.944 12.075 1.00 78.25 201 ASP A N 1
ATOM 1661 C CA . ASP A 1 201 ? -2.985 14.432 10.787 1.00 78.25 201 ASP A CA 1
ATOM 1662 C C . ASP A 1 201 ? -4.072 13.494 10.258 1.00 78.25 201 ASP A C 1
ATOM 1664 O O . ASP A 1 201 ? -4.714 12.782 11.029 1.00 78.25 201 ASP A O 1
ATOM 1668 N N . ASN A 1 202 ? -4.321 13.531 8.950 1.00 87.75 202 ASN A N 1
ATOM 1669 C CA . ASN A 1 202 ? -5.387 12.779 8.287 1.00 87.75 202 ASN A CA 1
ATOM 1670 C C . ASN A 1 202 ? -4.971 11.311 8.045 1.00 87.75 202 ASN A C 1
ATOM 1672 O O . ASN A 1 202 ? -5.132 10.805 6.935 1.00 87.75 202 ASN A O 1
ATOM 1676 N N . ASP A 1 203 ? -4.420 10.643 9.061 1.00 91.81 203 ASP A N 1
ATOM 1677 C CA . ASP A 1 203 ? -3.733 9.350 8.920 1.00 91.81 203 ASP A CA 1
ATOM 1678 C C . ASP A 1 203 ? -4.690 8.250 8.421 1.00 91.81 203 ASP A C 1
ATOM 1680 O O . ASP A 1 203 ? -4.301 7.388 7.635 1.00 91.81 203 ASP A O 1
ATOM 1684 N N . GLY A 1 204 ? -5.984 8.313 8.771 1.00 93.38 204 GLY A N 1
ATOM 1685 C CA . GLY A 1 204 ? -6.998 7.413 8.206 1.00 93.38 204 GLY A CA 1
ATOM 1686 C C . GLY A 1 204 ? -7.143 7.530 6.682 1.00 93.38 204 GLY A C 1
ATOM 1687 O O . GLY A 1 204 ? -7.374 6.529 6.006 1.00 93.38 204 GLY A O 1
ATOM 1688 N N . TYR A 1 205 ? -6.964 8.732 6.122 1.00 94.50 205 TYR A N 1
ATOM 1689 C CA . TYR A 1 205 ? -6.908 8.936 4.672 1.00 94.50 205 TYR A CA 1
ATOM 1690 C C . TYR A 1 205 ? -5.552 8.478 4.120 1.00 94.50 205 TYR A C 1
ATOM 1692 O O . TYR A 1 205 ? -5.520 7.738 3.141 1.00 94.50 205 TYR A O 1
ATOM 1700 N N . GLU A 1 206 ? -4.430 8.848 4.745 1.00 93.75 206 GLU A N 1
ATOM 1701 C CA . GLU A 1 206 ? -3.100 8.422 4.275 1.00 93.75 206 GLU A CA 1
ATOM 1702 C C . GLU A 1 206 ? -2.982 6.885 4.209 1.00 93.75 206 GLU A C 1
ATOM 1704 O O . GLU A 1 206 ? -2.454 6.371 3.226 1.00 93.75 206 GLU A O 1
ATOM 1709 N N . ALA A 1 207 ? -3.600 6.132 5.128 1.00 96.69 207 ALA A N 1
ATOM 1710 C CA . ALA A 1 207 ? -3.680 4.669 5.047 1.00 96.69 207 ALA A CA 1
ATOM 1711 C C . ALA A 1 207 ? -4.395 4.161 3.773 1.00 96.69 207 ALA A C 1
ATOM 1713 O O . ALA A 1 207 ? -3.947 3.182 3.164 1.00 96.69 207 ALA A O 1
ATOM 1714 N N . VAL A 1 208 ? -5.456 4.840 3.311 1.00 96.31 208 VAL A N 1
ATOM 1715 C CA . VAL A 1 208 ? -6.080 4.572 1.997 1.00 96.31 208 VAL A CA 1
ATOM 1716 C C . VAL A 1 208 ? -5.073 4.848 0.880 1.00 96.31 208 VAL A C 1
ATOM 1718 O O . VAL A 1 208 ? -4.908 4.026 -0.021 1.00 96.31 208 VAL A O 1
ATOM 1721 N N . GLY A 1 209 ? -4.358 5.972 0.962 1.00 93.25 209 GLY A N 1
ATOM 1722 C CA . GLY A 1 209 ? -3.303 6.343 0.019 1.00 93.25 209 GLY A CA 1
ATOM 1723 C C . GLY A 1 209 ? -2.190 5.297 -0.082 1.00 93.25 209 GLY A C 1
ATOM 1724 O O . GLY A 1 209 ? -1.814 4.915 -1.189 1.00 93.25 209 GLY A O 1
ATOM 1725 N N . VAL A 1 210 ? -1.733 4.762 1.052 1.00 95.19 210 VAL A N 1
ATOM 1726 C CA . VAL A 1 210 ? -0.743 3.679 1.138 1.00 95.19 210 VAL A CA 1
ATOM 1727 C C . VAL A 1 210 ? -1.224 2.435 0.391 1.00 95.19 210 VAL A C 1
ATOM 1729 O O . VAL A 1 210 ? -0.490 1.913 -0.447 1.00 95.19 210 VAL A O 1
ATOM 1732 N N . MET A 1 211 ? -2.458 1.978 0.642 1.00 94.94 211 MET A N 1
ATOM 1733 C CA . MET A 1 211 ? -3.026 0.805 -0.037 1.00 94.94 211 MET A CA 1
ATOM 1734 C C . MET A 1 211 ? -3.122 1.031 -1.548 1.00 94.94 211 MET A C 1
ATOM 1736 O O . MET A 1 211 ? -2.617 0.238 -2.342 1.00 94.94 211 MET A O 1
ATOM 1740 N N . MET A 1 212 ? -3.775 2.122 -1.950 1.00 91.50 212 MET A N 1
ATOM 1741 C CA . MET A 1 212 ? -4.093 2.381 -3.353 1.00 91.50 212 MET A CA 1
ATOM 1742 C C . MET A 1 212 ? -2.833 2.681 -4.157 1.00 91.50 212 MET A C 1
ATOM 1744 O O . MET A 1 212 ? -2.640 2.120 -5.232 1.00 91.50 212 MET A O 1
ATOM 1748 N N . GLY A 1 213 ? -1.926 3.489 -3.609 1.00 85.94 213 GLY A N 1
ATOM 1749 C CA . GLY A 1 213 ? -0.630 3.740 -4.221 1.00 85.94 213 GLY A CA 1
ATOM 1750 C C . GLY A 1 213 ? 0.229 2.479 -4.294 1.00 85.94 213 GLY A C 1
ATOM 1751 O O . GLY A 1 213 ? 0.947 2.297 -5.278 1.00 85.94 213 GLY A O 1
ATOM 1752 N N . TRP A 1 214 ? 0.132 1.563 -3.322 1.00 86.00 214 TRP A N 1
ATOM 1753 C CA . TRP A 1 214 ? 0.816 0.275 -3.417 1.00 86.00 214 TRP A CA 1
ATOM 1754 C C . TRP A 1 214 ? 0.295 -0.547 -4.589 1.00 86.00 214 TRP A C 1
ATOM 1756 O O . TRP A 1 214 ? 1.110 -0.967 -5.400 1.00 86.00 214 TRP A O 1
ATOM 1766 N N . PHE A 1 215 ? -1.022 -0.700 -4.749 1.00 81.44 215 PHE A N 1
ATOM 1767 C CA . PHE A 1 215 ? -1.577 -1.417 -5.899 1.00 81.44 215 PHE A CA 1
ATOM 1768 C C . PHE A 1 215 ? -1.211 -0.748 -7.236 1.00 81.44 215 PHE A C 1
ATOM 1770 O O . PHE A 1 215 ? -0.733 -1.442 -8.132 1.00 81.44 215 PHE A O 1
ATOM 1777 N N . CYS A 1 216 ? -1.321 0.583 -7.350 1.00 78.06 216 CYS A N 1
ATOM 1778 C CA . CYS A 1 216 ? -0.925 1.331 -8.556 1.00 78.06 216 CYS A CA 1
ATOM 1779 C C . CYS A 1 216 ? 0.539 1.096 -8.960 1.00 78.06 216 CYS A C 1
ATOM 1781 O O . CYS A 1 216 ? 0.872 1.089 -10.141 1.00 78.06 216 CYS A O 1
ATOM 1783 N N . THR A 1 217 ? 1.428 0.944 -7.976 1.00 70.50 217 THR A N 1
ATOM 1784 C CA . THR A 1 217 ? 2.875 0.774 -8.198 1.00 70.50 217 THR A CA 1
ATOM 1785 C C . THR A 1 217 ? 3.321 -0.683 -8.184 1.00 70.50 217 THR A C 1
ATOM 1787 O O . THR A 1 217 ? 4.467 -0.977 -8.517 1.00 70.50 217 THR A O 1
ATOM 1790 N N . ALA A 1 218 ? 2.456 -1.605 -7.761 1.00 67.19 218 ALA A N 1
ATOM 1791 C CA . ALA A 1 218 ? 2.736 -3.033 -7.710 1.00 67.19 218 ALA A CA 1
ATOM 1792 C C . ALA A 1 218 ? 2.138 -3.789 -8.895 1.00 67.19 218 ALA A C 1
ATOM 1794 O O . ALA A 1 218 ? 2.639 -4.868 -9.185 1.00 67.19 218 ALA A O 1
ATOM 1795 N N . PHE A 1 219 ? 1.131 -3.251 -9.592 1.00 65.62 219 PHE A N 1
ATOM 1796 C CA . PHE A 1 219 ? 0.468 -3.935 -10.703 1.00 65.62 219 PHE A CA 1
ATOM 1797 C C . PHE A 1 219 ? 0.231 -3.029 -11.907 1.00 65.62 219 PHE A C 1
ATOM 1799 O O . PHE A 1 219 ? -0.065 -1.843 -11.774 1.00 65.62 219 PHE A O 1
ATOM 1806 N N . ASP A 1 220 ? 0.329 -3.616 -13.095 1.00 59.91 220 ASP A N 1
ATOM 1807 C CA . ASP A 1 220 ? -0.007 -2.941 -14.341 1.00 59.91 220 ASP A CA 1
ATOM 1808 C C . ASP A 1 220 ? -1.531 -2.877 -14.585 1.00 59.91 220 ASP A C 1
ATOM 1810 O O . ASP A 1 220 ? -2.306 -3.513 -13.865 1.00 59.91 220 ASP A O 1
ATOM 1814 N N . PRO A 1 221 ? -2.004 -2.159 -15.624 1.00 60.06 221 PRO A N 1
ATOM 1815 C CA . PRO A 1 221 ? -3.436 -2.068 -15.929 1.00 60.06 221 PRO A CA 1
ATOM 1816 C C . PRO A 1 221 ? -4.125 -3.403 -16.266 1.00 60.06 221 PRO A C 1
ATOM 1818 O O . PRO A 1 221 ? -5.346 -3.442 -16.395 1.00 60.06 221 PRO A O 1
ATOM 1821 N N . LEU A 1 222 ? -3.367 -4.489 -16.450 1.00 54.38 222 LEU A N 1
ATOM 1822 C CA . LEU A 1 222 ? -3.874 -5.844 -16.669 1.00 54.38 222 LEU A CA 1
ATOM 1823 C C . LEU A 1 222 ? -3.788 -6.714 -15.401 1.00 54.38 222 LEU A C 1
ATOM 1825 O O . LEU A 1 222 ? -4.138 -7.893 -15.457 1.00 54.38 222 LEU A O 1
ATOM 1829 N N . GLY A 1 223 ? -3.357 -6.149 -14.267 1.00 53.81 223 GLY A N 1
ATOM 1830 C CA . GLY A 1 223 ? -3.272 -6.821 -12.971 1.00 53.81 223 GLY A CA 1
ATOM 1831 C C . GLY A 1 223 ? -2.029 -7.692 -12.823 1.00 53.81 223 GLY A C 1
ATOM 1832 O O . GLY A 1 223 ? -1.984 -8.573 -11.965 1.00 53.81 223 GLY A O 1
ATOM 1833 N N . ARG A 1 224 ? -1.018 -7.496 -13.675 1.00 55.84 224 ARG A N 1
ATOM 1834 C CA . ARG A 1 224 ? 0.235 -8.257 -13.629 1.00 55.84 224 ARG A CA 1
ATOM 1835 C C . ARG A 1 224 ? 1.211 -7.557 -12.684 1.00 55.84 224 ARG A C 1
ATOM 1837 O O . ARG A 1 224 ? 1.353 -6.340 -12.783 1.00 55.84 224 ARG A O 1
ATOM 1844 N N . PRO A 1 225 ? 1.898 -8.286 -11.789 1.00 51.28 225 PRO A N 1
ATOM 1845 C CA . PRO A 1 225 ? 2.784 -7.662 -10.819 1.00 51.28 225 PRO A CA 1
ATOM 1846 C C . PRO A 1 225 ? 4.010 -7.037 -11.498 1.00 51.28 225 PRO A C 1
ATOM 1848 O O . PRO A 1 225 ? 4.720 -7.702 -12.260 1.00 51.28 225 PRO A O 1
ATOM 1851 N N . TYR A 1 226 ? 4.305 -5.782 -11.167 1.00 47.56 226 TYR A N 1
ATOM 1852 C CA . TYR A 1 226 ? 5.614 -5.183 -11.382 1.00 47.56 226 TYR A CA 1
ATOM 1853 C C . TYR A 1 226 ? 6.629 -5.870 -10.461 1.00 47.56 226 TYR A C 1
ATOM 1855 O O . TYR A 1 226 ? 6.376 -6.115 -9.280 1.00 47.56 226 TYR A O 1
ATOM 1863 N N . VAL A 1 227 ? 7.820 -6.176 -10.979 1.00 44.41 227 VAL A N 1
ATOM 1864 C CA . VAL A 1 227 ? 8.922 -6.611 -10.112 1.00 44.41 227 VAL A CA 1
ATOM 1865 C C . VAL A 1 227 ? 9.483 -5.368 -9.440 1.00 44.41 227 VAL A C 1
ATOM 1867 O O . VAL A 1 227 ? 10.233 -4.619 -10.063 1.00 44.41 227 VAL A O 1
ATOM 1870 N N . ARG A 1 228 ? 9.145 -5.167 -8.165 1.00 44.72 228 ARG A N 1
ATOM 1871 C CA . ARG A 1 228 ? 9.821 -4.179 -7.324 1.00 44.72 228 ARG A CA 1
ATOM 1872 C C . ARG A 1 228 ? 11.275 -4.607 -7.151 1.00 44.72 228 ARG A C 1
ATOM 1874 O O . ARG A 1 228 ? 11.569 -5.688 -6.641 1.00 44.72 228 ARG A O 1
ATOM 1881 N N . GLY A 1 229 ? 12.178 -3.794 -7.686 1.00 37.12 229 GLY A N 1
ATOM 1882 C CA . GLY A 1 229 ? 13.609 -4.041 -7.643 1.00 37.12 229 GLY A CA 1
ATOM 1883 C C . GLY A 1 229 ? 14.152 -3.846 -6.235 1.00 37.12 229 GLY A C 1
ATOM 1884 O O . GLY A 1 229 ? 14.500 -2.733 -5.856 1.00 37.12 229 GLY A O 1
ATOM 1885 N N . ASP A 1 230 ? 14.301 -4.935 -5.487 1.00 30.08 230 ASP A N 1
ATOM 1886 C CA . ASP A 1 230 ? 15.335 -4.988 -4.463 1.00 30.08 230 ASP A CA 1
ATOM 1887 C C . ASP A 1 230 ? 16.704 -5.097 -5.158 1.00 30.08 230 ASP A C 1
ATOM 1889 O O . ASP A 1 230 ? 17.002 -6.056 -5.873 1.00 30.08 230 ASP A O 1
ATOM 1893 N N . SER A 1 231 ? 17.558 -4.106 -4.890 1.00 33.69 231 SER A N 1
ATOM 1894 C CA . SER A 1 231 ? 19.013 -4.070 -5.110 1.00 33.69 231 SER A CA 1
ATOM 1895 C C . SER A 1 231 ? 19.545 -3.993 -6.553 1.00 33.69 231 SER A C 1
ATOM 1897 O O . SER A 1 231 ? 20.158 -4.924 -7.069 1.00 33.69 231 SER A O 1
ATOM 1899 N N . PHE A 1 232 ? 19.512 -2.793 -7.139 1.00 35.84 232 PHE A N 1
ATOM 1900 C CA . PHE A 1 232 ? 20.653 -2.326 -7.934 1.00 35.84 232 PHE A CA 1
ATOM 1901 C C . PHE A 1 232 ? 21.077 -0.938 -7.438 1.00 35.84 232 PHE A C 1
ATOM 1903 O O . PHE A 1 232 ? 20.338 0.032 -7.542 1.00 35.84 232 PHE A O 1
ATOM 1910 N N . ASN A 1 233 ? 22.267 -0.846 -6.835 1.00 38.03 233 ASN A N 1
ATOM 1911 C CA . ASN A 1 233 ? 22.840 0.413 -6.341 1.00 38.03 233 ASN A CA 1
ATOM 1912 C C . ASN A 1 233 ? 23.564 1.156 -7.480 1.00 38.03 233 ASN A C 1
ATOM 1914 O O . ASN A 1 233 ? 24.784 1.332 -7.448 1.00 38.03 233 ASN A O 1
ATOM 1918 N N . GLY A 1 234 ? 22.816 1.569 -8.502 1.00 50.25 234 GLY A N 1
ATOM 1919 C CA . GLY A 1 234 ? 23.306 2.420 -9.583 1.00 50.25 234 GLY A CA 1
ATOM 1920 C C . GLY A 1 234 ? 22.187 2.785 -10.553 1.00 50.25 234 GLY A C 1
ATOM 1921 O O . GLY A 1 234 ? 21.360 1.941 -10.856 1.00 50.25 234 GLY A O 1
ATOM 1922 N N . ASN A 1 235 ? 22.170 4.021 -11.055 1.00 63.50 235 ASN A N 1
ATOM 1923 C CA . ASN A 1 235 ? 21.221 4.404 -12.103 1.00 63.50 235 ASN A CA 1
ATOM 1924 C C . ASN A 1 235 ? 21.540 3.597 -13.369 1.00 63.50 235 ASN A C 1
ATOM 1926 O O . ASN A 1 235 ? 22.674 3.655 -13.851 1.00 63.50 235 ASN A O 1
ATOM 1930 N N . VAL A 1 236 ? 20.570 2.880 -13.926 1.00 74.12 236 VAL A N 1
ATOM 1931 C CA . VAL A 1 236 ? 20.695 2.221 -15.231 1.00 74.12 236 VAL A CA 1
ATOM 1932 C C . VAL A 1 236 ? 19.971 3.078 -16.258 1.00 74.12 236 VAL A C 1
ATOM 1934 O O . VAL A 1 236 ? 18.777 3.317 -16.143 1.00 74.12 236 VAL A O 1
ATOM 1937 N N . GLY A 1 237 ? 20.692 3.575 -17.260 1.00 77.62 237 GLY A N 1
ATOM 1938 C CA . GLY A 1 237 ? 20.103 4.323 -18.364 1.00 77.62 237 GLY A CA 1
ATOM 1939 C C . GLY A 1 237 ? 19.704 3.385 -19.497 1.00 77.62 237 GLY A C 1
ATOM 1940 O O . GLY A 1 237 ? 20.459 2.472 -19.849 1.00 77.62 237 GLY A O 1
ATOM 1941 N N . CYS A 1 238 ? 18.532 3.619 -20.086 1.00 83.31 238 CYS A N 1
ATOM 1942 C CA . CYS A 1 238 ? 18.075 2.871 -21.248 1.00 83.31 238 CYS A CA 1
ATOM 1943 C C . CYS A 1 238 ? 17.771 3.787 -22.439 1.00 83.31 238 CYS A C 1
ATOM 1945 O O . CYS A 1 238 ? 17.026 4.767 -22.330 1.00 83.31 238 CYS A O 1
ATOM 1947 N N . THR A 1 239 ? 18.344 3.449 -23.593 1.00 85.31 239 THR A N 1
ATOM 1948 C CA . THR A 1 239 ? 18.061 4.094 -24.878 1.00 85.31 239 THR A CA 1
ATOM 1949 C C . THR A 1 239 ? 17.290 3.132 -25.767 1.00 85.31 239 THR A C 1
ATOM 1951 O O . THR A 1 239 ? 17.724 2.001 -25.980 1.00 85.31 239 THR A O 1
ATOM 1954 N N . ILE A 1 240 ? 16.161 3.588 -26.310 1.00 83.69 240 ILE A N 1
ATOM 1955 C CA . ILE A 1 240 ? 15.366 2.815 -27.262 1.00 83.69 240 ILE A CA 1
ATOM 1956 C C . ILE A 1 240 ? 15.754 3.211 -28.682 1.00 83.69 240 ILE A C 1
ATOM 1958 O O . ILE A 1 240 ? 15.822 4.394 -29.007 1.00 83.69 240 ILE A O 1
ATOM 1962 N N . LEU A 1 241 ? 15.992 2.209 -29.526 1.00 85.44 241 LEU A N 1
ATOM 1963 C CA . LEU A 1 241 ? 16.342 2.377 -30.934 1.00 85.44 241 LEU A CA 1
ATOM 1964 C C . LEU A 1 241 ? 15.314 1.632 -31.802 1.00 85.44 241 LEU A C 1
ATOM 1966 O O . LEU A 1 241 ? 15.481 0.436 -32.074 1.00 85.44 241 LEU A O 1
ATOM 1970 N N . PRO A 1 242 ? 14.218 2.305 -32.201 1.00 81.31 242 PRO A N 1
ATOM 1971 C CA . PRO A 1 242 ? 13.166 1.697 -33.008 1.00 81.31 242 PRO A CA 1
ATOM 1972 C C . PRO A 1 242 ? 13.645 1.300 -34.404 1.00 81.31 242 PRO A C 1
ATOM 1974 O O . PRO A 1 242 ? 14.339 2.070 -35.061 1.00 81.31 242 PRO A O 1
ATOM 1977 N N . GLY A 1 243 ? 13.298 0.091 -34.858 1.00 81.06 243 GLY A N 1
ATOM 1978 C CA . GLY A 1 243 ? 13.695 -0.419 -36.179 1.00 81.06 243 GLY A CA 1
ATOM 1979 C C . GLY A 1 243 ? 15.184 -0.767 -36.339 1.00 81.06 243 GLY A C 1
ATOM 1980 O O . GLY A 1 243 ? 15.591 -1.224 -37.406 1.00 81.06 243 GLY A O 1
ATOM 1981 N N . PHE A 1 244 ? 16.006 -0.607 -35.297 1.00 84.31 244 PHE A N 1
ATOM 1982 C CA . PHE A 1 244 ? 17.409 -1.029 -35.304 1.00 84.31 244 PHE A CA 1
ATOM 1983 C C . PHE A 1 244 ? 17.546 -2.433 -34.737 1.00 84.31 244 PHE A C 1
ATOM 1985 O O . PHE A 1 244 ? 17.112 -2.701 -33.615 1.00 84.31 244 PHE A O 1
ATOM 1992 N N . SER A 1 245 ? 18.142 -3.346 -35.504 1.00 88.06 245 SER A N 1
ATOM 1993 C CA . SER A 1 245 ? 18.403 -4.701 -35.020 1.00 88.06 245 SER A CA 1
ATOM 1994 C C . SER A 1 245 ? 19.590 -4.706 -34.055 1.00 88.06 245 SER A C 1
ATOM 1996 O O . SER A 1 245 ? 20.559 -3.957 -34.219 1.00 88.06 245 SER A O 1
ATOM 1998 N N . TYR A 1 246 ? 19.533 -5.580 -33.050 1.00 88.25 246 TYR A N 1
ATOM 1999 C CA . TYR A 1 246 ? 20.595 -5.686 -32.051 1.00 88.25 246 TYR A CA 1
ATOM 2000 C C . TYR A 1 246 ? 21.933 -6.103 -32.678 1.00 88.25 246 TYR A C 1
ATOM 2002 O O . TYR A 1 246 ? 22.983 -5.675 -32.211 1.00 88.25 246 TYR A O 1
ATOM 2010 N N . SER A 1 247 ? 21.909 -6.901 -33.751 1.00 88.88 247 SER A N 1
ATOM 2011 C CA . SER A 1 247 ? 23.106 -7.370 -34.455 1.00 88.88 247 SER A CA 1
ATOM 2012 C C . SER A 1 247 ? 23.816 -6.239 -35.197 1.00 88.88 247 SER A C 1
ATOM 2014 O O . SER A 1 247 ? 25.035 -6.123 -35.105 1.00 88.88 247 SER A O 1
ATOM 2016 N N . MET A 1 248 ? 23.070 -5.361 -35.873 1.00 89.62 248 MET A N 1
ATOM 2017 C CA . MET A 1 248 ? 23.645 -4.180 -36.524 1.00 89.62 248 MET A CA 1
ATOM 2018 C C . MET A 1 248 ? 24.280 -3.242 -35.501 1.00 89.62 248 MET A C 1
ATOM 2020 O O . MET A 1 248 ? 25.412 -2.799 -35.680 1.00 89.62 248 MET A O 1
ATOM 2024 N N . LEU A 1 249 ? 23.573 -2.977 -34.402 1.00 89.94 249 LEU A N 1
ATOM 2025 C CA . LEU A 1 249 ? 24.065 -2.100 -33.347 1.00 89.94 249 LEU A CA 1
ATOM 2026 C C . LEU A 1 249 ? 25.295 -2.680 -32.634 1.00 89.94 249 LEU A C 1
ATOM 2028 O O . LEU A 1 249 ? 26.224 -1.944 -32.312 1.00 89.94 249 LEU A O 1
ATOM 2032 N N . TYR A 1 250 ? 25.323 -3.997 -32.426 1.00 93.06 250 TYR A N 1
ATOM 2033 C CA . TYR A 1 250 ? 26.476 -4.700 -31.873 1.00 93.06 250 TYR A CA 1
ATOM 2034 C C . TYR A 1 250 ? 27.727 -4.512 -32.741 1.00 93.06 250 TYR A C 1
ATOM 2036 O O . TYR A 1 250 ? 28.788 -4.174 -32.219 1.00 93.06 250 TYR A O 1
ATOM 2044 N N . GLU A 1 251 ? 27.606 -4.678 -34.061 1.00 93.00 251 GLU A N 1
ATOM 2045 C CA . GLU A 1 251 ? 28.734 -4.498 -34.980 1.00 93.00 251 GLU A CA 1
ATOM 2046 C C . GLU A 1 251 ? 29.219 -3.040 -35.032 1.00 93.00 251 GLU A C 1
ATOM 2048 O O . GLU A 1 251 ? 30.426 -2.804 -35.064 1.00 93.00 251 GLU A O 1
ATOM 2053 N N . GLU A 1 252 ? 28.319 -2.054 -34.970 1.00 92.06 252 GLU A N 1
ATOM 2054 C CA . GLU A 1 252 ? 28.703 -0.634 -34.887 1.00 92.06 252 GLU A CA 1
ATOM 2055 C C . GLU A 1 252 ? 29.451 -0.305 -33.587 1.00 92.06 252 GLU A C 1
ATOM 2057 O O . GLU A 1 252 ? 30.513 0.318 -33.614 1.00 92.06 252 GLU A O 1
ATOM 2062 N N . LEU A 1 253 ? 28.956 -0.789 -32.444 1.00 91.94 253 LEU A N 1
ATOM 2063 C CA . LEU A 1 253 ? 29.633 -0.630 -31.152 1.00 91.94 253 LEU A CA 1
ATOM 2064 C C . LEU A 1 253 ? 31.016 -1.295 -31.161 1.00 91.94 253 LEU A C 1
ATOM 2066 O O . LEU A 1 253 ? 31.992 -0.715 -30.681 1.00 91.94 253 LEU A O 1
ATOM 2070 N N . LYS A 1 254 ? 31.124 -2.477 -31.771 1.00 93.19 254 LYS A N 1
ATOM 2071 C CA . LYS A 1 254 ? 32.374 -3.231 -31.879 1.00 93.19 254 LYS A CA 1
ATOM 2072 C C . LYS A 1 254 ? 33.418 -2.532 -32.754 1.00 93.19 254 LYS A C 1
ATOM 2074 O O . LYS A 1 254 ? 34.589 -2.524 -32.380 1.00 93.19 254 LYS A O 1
ATOM 2079 N N . LYS A 1 255 ? 33.022 -1.910 -33.874 1.00 94.19 255 LYS A N 1
ATOM 2080 C CA . LYS A 1 255 ? 33.930 -1.114 -34.732 1.00 94.19 255 LYS A CA 1
ATOM 2081 C C . LYS A 1 255 ? 34.597 0.029 -33.969 1.00 94.19 255 LYS A C 1
ATOM 2083 O O . LYS A 1 255 ? 35.760 0.336 -34.210 1.00 94.19 255 LYS A O 1
ATOM 2088 N N . GLU A 1 256 ? 33.874 0.623 -33.027 1.00 92.94 256 GLU A N 1
ATOM 2089 C CA . GLU A 1 256 ? 34.350 1.719 -32.179 1.00 92.94 256 GLU A CA 1
ATOM 2090 C C . GLU A 1 256 ? 35.001 1.230 -30.866 1.00 92.94 256 GLU A C 1
ATOM 2092 O O . GLU A 1 256 ? 35.228 2.023 -29.951 1.00 92.94 256 GLU A O 1
ATOM 2097 N N . ASN A 1 257 ? 35.316 -0.070 -30.754 1.00 92.75 257 ASN A N 1
ATOM 2098 C CA . ASN A 1 257 ? 35.877 -0.707 -29.555 1.00 92.75 257 ASN A CA 1
ATOM 2099 C C . ASN A 1 257 ? 35.036 -0.491 -28.279 1.00 92.75 257 ASN A C 1
ATOM 2101 O O . ASN A 1 257 ? 35.572 -0.431 -27.170 1.00 92.75 257 ASN A O 1
ATOM 2105 N N . VAL A 1 258 ? 33.711 -0.376 -28.408 1.00 91.56 258 VAL A N 1
ATOM 2106 C CA . VAL A 1 258 ? 32.799 -0.350 -27.260 1.00 91.56 258 VAL A CA 1
ATOM 2107 C C . VAL A 1 258 ? 32.517 -1.784 -26.819 1.00 91.56 258 VAL A C 1
ATOM 2109 O O . VAL A 1 258 ? 32.075 -2.613 -27.612 1.00 91.56 258 VAL A O 1
ATOM 2112 N N . ASN A 1 259 ? 32.748 -2.075 -25.536 1.00 92.31 259 ASN A N 1
ATOM 2113 C CA . ASN A 1 259 ? 32.382 -3.357 -24.947 1.00 92.31 259 ASN A CA 1
ATOM 2114 C C . ASN A 1 259 ? 30.855 -3.499 -24.940 1.00 92.31 259 ASN A C 1
ATOM 2116 O O . ASN A 1 259 ? 30.159 -2.794 -24.205 1.00 92.31 259 ASN A O 1
ATOM 2120 N N . ALA A 1 260 ? 30.345 -4.403 -25.769 1.00 91.38 260 ALA A N 1
ATOM 2121 C CA . ALA A 1 260 ? 28.926 -4.670 -25.890 1.00 91.38 260 ALA A CA 1
ATOM 2122 C C . ALA A 1 260 ? 28.651 -6.168 -25.801 1.00 91.38 260 ALA A C 1
ATOM 2124 O O . ALA A 1 260 ? 29.475 -6.994 -26.200 1.00 91.38 260 ALA A O 1
ATOM 2125 N N . LYS A 1 261 ? 27.463 -6.519 -25.318 1.00 90.38 261 LYS A N 1
ATOM 2126 C CA . LYS A 1 261 ? 26.929 -7.881 -25.375 1.00 90.38 261 LYS A CA 1
ATOM 2127 C C . LYS A 1 261 ? 25.446 -7.843 -25.698 1.00 90.38 261 LYS A C 1
ATOM 2129 O O . LYS A 1 261 ? 24.780 -6.826 -25.519 1.00 90.38 261 LYS A O 1
ATOM 2134 N N . TRP A 1 262 ? 24.926 -8.971 -26.146 1.00 83.62 262 TRP A N 1
ATOM 2135 C CA . TRP A 1 262 ? 23.497 -9.165 -26.333 1.00 83.62 262 TRP A CA 1
ATOM 2136 C C . TRP A 1 262 ? 22.981 -10.095 -25.239 1.00 83.62 262 TRP A C 1
ATOM 2138 O O . TRP A 1 262 ? 23.677 -11.018 -24.812 1.00 83.62 262 TRP A O 1
ATOM 2148 N N . PHE A 1 263 ? 21.785 -9.807 -24.745 1.00 76.19 263 PHE A N 1
ATOM 2149 C CA . PHE A 1 263 ? 21.146 -10.571 -23.685 1.00 76.19 263 PHE A CA 1
ATOM 2150 C C . PHE A 1 263 ? 19.874 -11.224 -24.222 1.00 76.19 263 PHE A C 1
ATOM 2152 O O . PHE A 1 263 ? 19.072 -10.578 -24.896 1.00 76.19 263 PHE A O 1
ATOM 2159 N N . VAL A 1 264 ? 19.698 -12.510 -23.916 1.00 61.22 264 VAL A N 1
ATOM 2160 C CA . VAL A 1 264 ? 18.481 -13.253 -24.249 1.00 61.22 264 VAL A CA 1
ATOM 2161 C C . VAL A 1 264 ? 17.536 -13.168 -23.061 1.00 61.22 264 VAL A C 1
ATOM 2163 O O . VAL A 1 264 ? 17.881 -13.570 -21.953 1.00 61.22 264 VAL A O 1
ATOM 2166 N N . TYR A 1 265 ? 16.351 -12.628 -23.323 1.00 65.62 265 TYR A N 1
ATOM 2167 C CA . TYR A 1 265 ? 15.261 -12.465 -22.372 1.00 65.62 265 TYR A CA 1
ATOM 2168 C C . TYR A 1 265 ? 14.928 -13.777 -21.632 1.00 65.62 265 TYR A C 1
ATOM 2170 O O . TYR A 1 265 ? 14.702 -14.808 -22.263 1.00 65.62 265 TYR A O 1
ATOM 2178 N N . ASP A 1 266 ? 14.878 -13.733 -20.295 1.00 67.44 266 ASP A N 1
ATOM 2179 C CA . ASP A 1 266 ? 14.297 -14.788 -19.462 1.00 67.44 266 ASP A CA 1
ATOM 2180 C C . ASP A 1 266 ? 12.781 -14.552 -19.338 1.00 67.44 266 ASP A C 1
ATOM 2182 O O . ASP A 1 266 ? 12.375 -13.636 -18.609 1.00 67.44 266 ASP A O 1
ATOM 2186 N N . PRO A 1 267 ? 11.937 -15.382 -19.981 1.00 58.75 267 PRO A N 1
ATOM 2187 C CA . PRO A 1 267 ? 10.485 -15.216 -19.974 1.00 58.75 267 PRO A CA 1
ATOM 2188 C C . PRO A 1 267 ? 9.840 -15.474 -18.613 1.00 58.75 267 PRO A C 1
ATOM 2190 O O . PRO A 1 267 ? 8.671 -15.156 -18.415 1.00 58.75 267 PRO A O 1
ATOM 2193 N N . LYS A 1 268 ? 10.581 -16.030 -17.646 1.00 56.31 268 LYS A N 1
ATOM 2194 C CA . LYS A 1 268 ? 10.111 -16.198 -16.263 1.00 56.31 268 LYS A CA 1
ATOM 2195 C C . LYS A 1 268 ? 10.362 -14.961 -15.397 1.00 56.31 268 LYS A C 1
ATOM 2197 O O . LYS A 1 268 ? 9.997 -14.947 -14.222 1.00 56.31 268 LYS A O 1
ATOM 2202 N N . SER A 1 269 ? 11.010 -13.939 -15.950 1.00 58.03 269 SER A N 1
ATOM 2203 C CA . SER A 1 269 ? 11.357 -12.687 -15.282 1.00 58.03 269 SER A CA 1
ATOM 2204 C C . SER A 1 269 ? 10.678 -11.506 -16.000 1.00 58.03 269 SER A C 1
ATOM 2206 O O . SER A 1 269 ? 10.528 -11.513 -17.222 1.00 58.03 269 SER A O 1
ATOM 2208 N N . SER A 1 270 ? 10.284 -10.454 -15.269 1.00 62.91 270 SER A N 1
ATOM 2209 C CA . SER A 1 270 ? 9.785 -9.224 -15.912 1.00 62.91 270 SER A CA 1
ATOM 2210 C C . SER A 1 270 ? 10.858 -8.597 -16.806 1.00 62.91 270 SER A C 1
ATOM 2212 O O . SER A 1 270 ? 12.055 -8.833 -16.608 1.00 62.91 270 SER A O 1
ATOM 2214 N N . ILE A 1 271 ? 10.461 -7.770 -17.777 1.00 66.69 271 ILE A N 1
ATOM 2215 C CA . ILE A 1 271 ? 11.428 -7.077 -18.639 1.00 66.69 271 ILE A CA 1
ATOM 2216 C C . ILE A 1 271 ? 12.401 -6.211 -17.823 1.00 66.69 271 ILE A C 1
ATOM 2218 O O . ILE A 1 271 ? 13.597 -6.250 -18.076 1.00 66.69 271 ILE A O 1
ATOM 2222 N N . PHE A 1 272 ? 11.944 -5.547 -16.761 1.00 68.06 272 PHE A N 1
ATOM 2223 C CA . PHE A 1 272 ? 12.803 -4.747 -15.881 1.00 68.06 272 PHE A CA 1
ATOM 2224 C C . PHE A 1 272 ? 13.788 -5.591 -15.079 1.00 68.06 272 PHE A C 1
ATOM 2226 O O . PHE A 1 272 ? 14.962 -5.244 -14.986 1.00 68.06 272 PHE A O 1
ATOM 2233 N N . LYS A 1 273 ? 13.368 -6.760 -14.579 1.00 66.00 273 LYS A N 1
ATOM 2234 C CA . LYS A 1 273 ? 14.283 -7.707 -13.926 1.00 66.00 273 LYS A CA 1
ATOM 2235 C C . LYS A 1 273 ? 15.335 -8.220 -14.904 1.00 66.00 273 LYS A C 1
ATOM 2237 O O . LYS A 1 273 ? 16.485 -8.408 -14.519 1.00 66.00 273 LYS A O 1
ATOM 2242 N N . ASN A 1 274 ? 14.947 -8.437 -16.158 1.00 69.44 274 ASN A N 1
ATOM 2243 C CA . ASN A 1 274 ? 15.875 -8.770 -17.229 1.00 69.44 274 ASN A CA 1
ATOM 2244 C C . ASN A 1 274 ? 16.849 -7.617 -17.506 1.00 69.44 274 ASN A C 1
ATOM 2246 O O . ASN A 1 274 ? 18.047 -7.864 -17.547 1.00 69.44 274 ASN A O 1
ATOM 2250 N N . ILE A 1 275 ? 16.372 -6.370 -17.599 1.00 73.94 275 ILE A N 1
ATOM 2251 C CA . ILE A 1 275 ? 17.205 -5.175 -17.810 1.00 73.94 275 ILE A CA 1
ATOM 2252 C C . ILE A 1 275 ? 18.212 -4.986 -16.666 1.00 73.94 275 ILE A C 1
ATOM 2254 O O . ILE A 1 275 ? 19.403 -4.814 -16.919 1.00 73.94 275 ILE A O 1
ATOM 2258 N N . VAL A 1 276 ? 17.766 -5.079 -15.411 1.00 70.12 276 VAL A N 1
ATOM 2259 C CA . VAL A 1 276 ? 18.630 -4.923 -14.231 1.00 70.12 276 VAL A CA 1
ATOM 2260 C C . VAL A 1 276 ? 19.650 -6.057 -14.127 1.00 70.12 276 VAL A C 1
ATOM 2262 O O . VAL A 1 276 ? 20.823 -5.799 -13.886 1.00 70.12 276 VAL A O 1
ATOM 2265 N N . LYS A 1 277 ? 19.242 -7.316 -14.350 1.00 71.12 277 LYS A N 1
ATOM 2266 C CA . LYS A 1 277 ? 20.177 -8.458 -14.380 1.00 71.12 277 LYS A CA 1
ATOM 2267 C C . LYS A 1 277 ? 21.178 -8.361 -15.527 1.00 71.12 277 LYS A C 1
ATOM 2269 O O . LYS A 1 277 ? 22.288 -8.873 -15.417 1.00 71.12 277 LYS A O 1
ATOM 2274 N N . ALA A 1 278 ? 20.754 -7.780 -16.643 1.00 72.19 278 ALA A N 1
ATOM 2275 C CA . ALA A 1 278 ? 21.592 -7.594 -17.808 1.00 72.19 278 ALA A CA 1
ATOM 2276 C C . ALA A 1 278 ? 22.636 -6.496 -17.571 1.00 72.19 278 ALA A C 1
ATOM 2278 O O . ALA A 1 278 ? 23.752 -6.640 -18.065 1.00 72.19 278 ALA A O 1
ATOM 2279 N N . ALA A 1 279 ? 22.297 -5.446 -16.812 1.00 76.19 279 ALA A N 1
ATOM 2280 C CA . ALA A 1 279 ? 23.161 -4.299 -16.561 1.00 76.19 279 ALA A CA 1
ATOM 2281 C C . ALA A 1 279 ? 24.503 -4.705 -15.928 1.00 76.19 279 ALA A C 1
ATOM 2283 O O . ALA A 1 279 ? 24.574 -5.262 -14.833 1.00 76.19 279 ALA A O 1
ATOM 2284 N N . GLU A 1 280 ? 25.591 -4.363 -16.614 1.00 76.38 280 GLU A N 1
ATOM 2285 C CA . GLU A 1 280 ? 26.962 -4.600 -16.167 1.00 76.38 280 GLU A CA 1
ATOM 2286 C C . GLU A 1 280 ? 27.770 -3.303 -16.210 1.00 76.38 280 GLU A C 1
ATOM 2288 O O . GLU A 1 280 ? 27.515 -2.405 -17.018 1.00 76.38 280 GLU A O 1
ATOM 2293 N N . LYS A 1 281 ? 28.764 -3.199 -15.321 1.00 76.19 281 LYS A N 1
ATOM 2294 C CA . LYS A 1 281 ? 29.727 -2.093 -15.356 1.00 76.19 281 LYS A CA 1
ATOM 2295 C C . LYS A 1 281 ? 30.546 -2.179 -16.644 1.00 76.19 281 LYS A C 1
ATOM 2297 O O . LYS A 1 281 ? 30.940 -3.270 -17.044 1.00 76.19 281 LYS A O 1
ATOM 2302 N N . ASP A 1 282 ? 30.794 -1.028 -17.267 1.00 79.81 282 ASP A N 1
ATOM 2303 C CA . ASP A 1 282 ? 31.611 -0.905 -18.483 1.00 79.81 282 ASP A CA 1
ATOM 2304 C C . ASP A 1 282 ? 31.143 -1.772 -19.670 1.00 79.81 282 ASP A C 1
ATOM 2306 O O . ASP A 1 282 ? 31.950 -2.180 -20.509 1.00 79.81 282 ASP A O 1
ATOM 2310 N N . CYS A 1 283 ? 29.841 -2.066 -19.763 1.00 88.31 283 CYS A N 1
ATOM 2311 C CA . CYS A 1 283 ? 29.262 -2.834 -20.863 1.00 88.31 283 CYS A CA 1
ATOM 2312 C C . CYS A 1 283 ? 27.944 -2.215 -21.347 1.00 88.31 283 CYS A C 1
ATOM 2314 O O . CYS A 1 283 ? 27.085 -1.850 -20.542 1.00 88.31 283 CYS A O 1
ATOM 2316 N N . VAL A 1 284 ? 27.777 -2.117 -22.668 1.00 89.19 284 VAL A N 1
ATOM 2317 C CA . VAL A 1 284 ? 26.487 -1.814 -23.299 1.00 89.19 284 VAL A CA 1
ATOM 2318 C C . VAL A 1 284 ? 25.765 -3.126 -23.569 1.00 89.19 284 VAL A C 1
ATOM 2320 O O . VAL A 1 284 ? 26.251 -3.968 -24.325 1.00 89.19 284 VAL A O 1
ATOM 2323 N N . VAL A 1 285 ? 24.583 -3.296 -22.989 1.00 90.81 285 VAL A N 1
ATOM 2324 C CA . VAL A 1 285 ? 23.795 -4.513 -23.177 1.00 90.81 285 VAL A CA 1
ATOM 2325 C C . VAL A 1 285 ? 22.633 -4.258 -24.110 1.00 90.81 285 VAL A C 1
ATOM 2327 O O . VAL A 1 285 ? 21.836 -3.350 -23.894 1.00 90.81 285 VAL A O 1
ATOM 2330 N N . LEU A 1 286 ? 22.560 -5.067 -25.161 1.00 90.44 286 LEU A N 1
ATOM 2331 C CA . LEU A 1 286 ? 21.549 -4.964 -26.198 1.00 90.44 286 LEU A CA 1
ATOM 2332 C C . LEU A 1 286 ? 20.459 -6.009 -25.982 1.00 90.44 286 LEU A C 1
ATOM 2334 O O . LEU A 1 286 ? 20.754 -7.201 -25.854 1.00 90.44 286 LEU A O 1
ATOM 2338 N N . VAL A 1 287 ? 19.205 -5.562 -25.976 1.00 86.88 287 VAL A N 1
ATOM 2339 C CA . VAL A 1 287 ? 18.028 -6.431 -25.864 1.00 86.88 287 VAL A CA 1
ATOM 2340 C C . VAL A 1 287 ? 17.107 -6.163 -27.040 1.00 86.88 287 VAL A C 1
ATOM 2342 O O . VAL A 1 287 ? 16.651 -5.038 -27.235 1.00 86.88 287 VAL A O 1
ATOM 2345 N N . HIS A 1 288 ? 16.843 -7.201 -27.824 1.00 87.19 288 HIS A N 1
ATOM 2346 C CA . HIS A 1 288 ? 15.848 -7.144 -28.884 1.00 87.19 288 HIS A CA 1
ATOM 2347 C C . HIS A 1 288 ? 14.446 -7.273 -28.294 1.00 87.19 288 HIS A C 1
ATOM 2349 O O . HIS A 1 288 ? 14.215 -8.143 -27.455 1.00 87.19 288 HIS A O 1
ATOM 2355 N N . VAL A 1 289 ? 13.529 -6.415 -28.733 1.00 83.31 289 VAL A N 1
ATOM 2356 C CA . VAL A 1 289 ? 12.135 -6.428 -28.294 1.00 83.31 289 VAL A CA 1
ATOM 2357 C C . VAL A 1 289 ? 11.215 -6.414 -29.507 1.00 83.31 289 VAL A C 1
ATOM 2359 O O . VAL A 1 289 ? 11.003 -5.386 -30.154 1.00 83.31 289 VAL A O 1
ATOM 2362 N N . ASP A 1 290 ? 10.637 -7.570 -29.781 1.00 82.81 290 ASP A N 1
ATOM 2363 C CA . ASP A 1 290 ? 9.599 -7.825 -30.777 1.00 82.81 290 ASP A CA 1
ATOM 2364 C C . ASP A 1 290 ? 8.267 -8.236 -30.117 1.00 82.81 290 ASP A C 1
ATOM 2366 O O . ASP A 1 290 ? 7.203 -7.946 -30.666 1.00 82.81 290 ASP A O 1
ATOM 2370 N N . ASP A 1 291 ? 8.314 -8.792 -28.900 1.00 77.19 291 ASP A N 1
ATOM 2371 C CA . ASP A 1 291 ? 7.145 -9.214 -28.121 1.00 77.19 291 ASP A CA 1
ATOM 2372 C C . ASP A 1 291 ? 6.191 -8.038 -27.792 1.00 77.19 291 ASP A C 1
ATOM 2374 O O . ASP A 1 291 ? 6.563 -7.120 -27.047 1.00 77.19 291 ASP A O 1
ATOM 2378 N N . PRO A 1 292 ? 4.932 -8.065 -28.275 1.00 71.31 292 PRO A N 1
ATOM 2379 C CA . PRO A 1 292 ? 3.968 -6.980 -28.087 1.00 71.31 292 PRO A CA 1
ATOM 2380 C C . PRO A 1 292 ? 3.622 -6.698 -26.617 1.00 71.31 292 PRO A C 1
ATOM 2382 O O . PRO A 1 292 ? 3.295 -5.559 -26.277 1.00 71.31 292 PRO A O 1
ATOM 2385 N N . TYR A 1 293 ? 3.721 -7.685 -25.725 1.00 67.75 293 TYR A N 1
ATOM 2386 C CA . TYR A 1 293 ? 3.462 -7.497 -24.298 1.00 67.75 293 TYR A CA 1
ATOM 2387 C C . TYR A 1 293 ? 4.586 -6.727 -23.609 1.00 67.75 293 TYR A C 1
ATOM 2389 O O . TYR A 1 293 ? 4.317 -5.915 -22.722 1.00 67.75 293 TYR A O 1
ATOM 2397 N N . ILE A 1 294 ? 5.831 -6.944 -24.037 1.00 72.62 294 ILE A N 1
ATOM 2398 C CA . ILE A 1 294 ? 6.992 -6.200 -23.541 1.00 72.62 294 ILE A CA 1
ATOM 2399 C C . ILE A 1 294 ? 6.941 -4.754 -24.044 1.00 72.62 294 ILE A C 1
ATOM 2401 O O . ILE A 1 294 ? 7.199 -3.826 -23.275 1.00 72.62 294 ILE A O 1
ATOM 2405 N N . LYS A 1 295 ? 6.540 -4.546 -25.305 1.00 74.19 295 LYS A N 1
ATOM 2406 C CA . LYS A 1 295 ? 6.327 -3.199 -25.856 1.00 74.19 295 LYS A CA 1
ATOM 2407 C C . LYS A 1 295 ? 5.262 -2.434 -25.080 1.00 74.19 295 LYS A C 1
ATOM 2409 O O . LYS A 1 295 ? 5.496 -1.282 -24.739 1.00 74.19 295 LYS A O 1
ATOM 2414 N N . LEU A 1 296 ? 4.142 -3.083 -24.748 1.00 67.44 296 LEU A N 1
ATOM 2415 C CA . LEU A 1 296 ? 3.084 -2.493 -23.924 1.00 67.44 296 LEU A CA 1
ATOM 2416 C C . LEU A 1 296 ? 3.582 -2.083 -22.539 1.00 67.44 296 LEU A C 1
ATOM 2418 O O . LEU A 1 296 ? 3.315 -0.959 -22.122 1.00 67.44 296 LEU A O 1
ATOM 2422 N N . ALA A 1 297 ? 4.330 -2.958 -21.862 1.00 67.38 297 ALA A N 1
ATOM 2423 C CA . ALA A 1 297 ? 4.897 -2.654 -20.551 1.00 67.38 297 ALA A CA 1
ATOM 2424 C C . ALA A 1 297 ? 5.823 -1.426 -20.609 1.00 67.38 297 ALA A C 1
ATOM 2426 O O . ALA A 1 297 ? 5.620 -0.461 -19.879 1.00 67.38 297 ALA A O 1
ATOM 2427 N N . LEU A 1 298 ? 6.771 -1.401 -21.552 1.00 71.38 298 LEU A N 1
ATOM 2428 C CA . LEU A 1 298 ? 7.692 -0.270 -21.727 1.00 71.38 298 LEU A CA 1
ATOM 2429 C C . LEU A 1 298 ? 6.974 1.019 -22.146 1.00 71.38 298 LEU A C 1
ATOM 2431 O O . LEU A 1 298 ? 7.331 2.102 -21.690 1.00 71.38 298 LEU A O 1
ATOM 2435 N N . SER A 1 299 ? 5.947 0.916 -22.991 1.00 64.62 299 SER A N 1
ATOM 2436 C CA . SER A 1 299 ? 5.137 2.058 -23.412 1.00 64.62 299 SER A CA 1
ATOM 2437 C C . SER A 1 299 ? 4.403 2.722 -22.252 1.00 64.62 299 SER A C 1
ATOM 2439 O O . SER A 1 299 ? 4.384 3.949 -22.182 1.00 64.62 299 SER A O 1
ATOM 2441 N N . ILE A 1 300 ? 3.828 1.930 -21.346 1.00 58.00 300 ILE A N 1
ATOM 2442 C CA . ILE A 1 300 ? 3.129 2.440 -20.163 1.00 58.00 300 ILE A CA 1
ATOM 2443 C C . ILE A 1 300 ? 4.136 3.018 -19.167 1.00 58.00 300 ILE A C 1
ATOM 2445 O O . ILE A 1 300 ? 4.021 4.177 -18.779 1.00 58.00 300 ILE A O 1
ATOM 2449 N N . GLU A 1 301 ? 5.144 2.235 -18.785 1.00 59.22 301 GLU A N 1
ATOM 2450 C CA . GLU A 1 301 ? 6.042 2.575 -17.676 1.00 59.22 301 GLU A CA 1
ATOM 2451 C C . GLU A 1 301 ? 7.014 3.710 -18.006 1.00 59.22 301 GLU A C 1
ATOM 2453 O O . GLU A 1 301 ? 7.405 4.473 -17.129 1.00 59.22 301 GLU A O 1
ATOM 2458 N N . SER A 1 302 ? 7.401 3.846 -19.276 1.00 61.50 302 SER A N 1
ATOM 2459 C CA . SER A 1 302 ? 8.305 4.911 -19.733 1.00 61.50 302 SER A CA 1
ATOM 2460 C C . SER A 1 302 ? 7.580 6.044 -20.469 1.00 61.50 302 SER A C 1
ATOM 2462 O O . SER A 1 302 ? 8.234 6.961 -20.960 1.00 61.50 302 SER A O 1
ATOM 2464 N N . ASN A 1 303 ? 6.242 5.991 -20.564 1.00 60.25 303 ASN A N 1
ATOM 2465 C CA . ASN A 1 303 ? 5.416 6.926 -21.338 1.00 60.25 303 ASN A CA 1
ATOM 2466 C C . ASN A 1 303 ? 5.886 7.075 -22.804 1.00 60.25 303 ASN A C 1
ATOM 2468 O O . ASN A 1 303 ? 6.024 8.178 -23.341 1.00 60.25 303 ASN A O 1
ATOM 2472 N N . LEU A 1 304 ? 6.180 5.946 -23.458 1.00 62.44 304 LEU A N 1
ATOM 2473 C CA . LEU A 1 304 ? 6.735 5.895 -24.814 1.00 62.44 304 LEU A CA 1
ATOM 2474 C C . LEU A 1 304 ? 5.708 5.369 -25.820 1.00 62.44 304 LEU A C 1
ATOM 2476 O O . LEU A 1 304 ? 4.983 4.414 -25.554 1.00 62.44 304 LEU A O 1
ATOM 2480 N N . LYS A 1 305 ? 5.682 5.927 -27.033 1.00 68.62 305 LYS A N 1
ATOM 2481 C CA . LYS A 1 305 ? 4.843 5.431 -28.139 1.00 68.62 305 LYS A CA 1
ATOM 2482 C C . LYS A 1 305 ? 5.625 4.410 -28.973 1.00 68.62 305 LYS A C 1
ATOM 2484 O O . LYS A 1 305 ? 6.287 4.783 -29.936 1.00 68.62 305 LYS A O 1
ATOM 2489 N N . LEU A 1 306 ? 5.603 3.137 -28.566 1.00 60.31 306 LEU A N 1
ATOM 2490 C CA . LEU A 1 306 ? 6.452 2.080 -29.146 1.00 60.31 306 LEU A CA 1
ATOM 2491 C C . LEU A 1 306 ? 5.694 1.073 -30.024 1.00 60.31 306 LEU A C 1
ATOM 2493 O O . LEU A 1 306 ? 6.321 0.235 -30.668 1.00 60.31 306 LEU A O 1
ATOM 2497 N N . PHE A 1 307 ? 4.363 1.152 -30.062 1.00 57.31 307 PHE A N 1
ATOM 2498 C CA . PHE A 1 307 ? 3.505 0.192 -30.767 1.00 57.31 307 PHE A CA 1
ATOM 2499 C C . PHE A 1 307 ? 3.582 0.257 -32.289 1.00 57.31 307 PHE A C 1
ATOM 2501 O O . PHE A 1 307 ? 3.301 -0.741 -32.945 1.00 57.31 307 PHE A O 1
ATOM 2508 N N . ASP A 1 308 ? 3.993 1.396 -32.840 1.00 69.81 308 ASP A N 1
ATOM 2509 C CA . ASP A 1 308 ? 4.063 1.594 -34.290 1.00 69.81 308 ASP A CA 1
ATOM 2510 C C . ASP A 1 308 ? 5.263 0.868 -34.928 1.00 69.81 308 ASP A C 1
ATOM 2512 O O . ASP A 1 308 ? 5.393 0.833 -36.151 1.00 69.81 308 ASP A O 1
ATOM 2516 N N . TYR A 1 309 ? 6.141 0.269 -34.114 1.00 74.56 309 TYR A N 1
ATOM 2517 C CA . TYR A 1 309 ? 7.341 -0.423 -34.574 1.00 74.56 309 TYR A CA 1
ATOM 2518 C C . TYR A 1 309 ? 7.215 -1.944 -34.448 1.00 74.56 309 TYR A C 1
ATOM 2520 O O . TYR A 1 309 ? 6.915 -2.492 -33.380 1.00 74.56 309 TYR A O 1
ATOM 2528 N N . GLU A 1 310 ? 7.544 -2.648 -35.535 1.00 81.56 310 GLU A N 1
ATOM 2529 C CA . GLU A 1 310 ? 7.591 -4.116 -35.577 1.00 81.56 310 GLU A CA 1
ATOM 2530 C C . GLU A 1 310 ? 8.592 -4.689 -34.564 1.00 81.56 310 GLU A C 1
ATOM 2532 O O . GLU A 1 310 ? 8.340 -5.734 -33.972 1.00 81.56 310 GLU A O 1
ATOM 2537 N N . PHE A 1 311 ? 9.668 -3.960 -34.263 1.00 86.50 311 PHE A N 1
ATOM 2538 C CA . PHE A 1 311 ? 10.603 -4.255 -33.179 1.00 86.50 311 PHE A CA 1
ATOM 2539 C C . PHE A 1 311 ? 11.418 -3.009 -32.804 1.00 86.50 311 PHE A C 1
ATOM 2541 O O . PHE A 1 311 ? 11.483 -2.022 -33.546 1.00 86.50 311 PHE A O 1
ATOM 2548 N N . PHE A 1 312 ? 12.103 -3.072 -31.668 1.00 87.25 312 PHE A N 1
ATOM 2549 C CA . PHE A 1 312 ? 13.151 -2.122 -31.302 1.00 87.25 312 PHE A CA 1
ATOM 2550 C C . PHE A 1 312 ? 14.274 -2.815 -30.533 1.00 87.25 312 PHE A C 1
ATOM 2552 O O . PHE A 1 312 ? 14.116 -3.933 -30.044 1.00 87.25 312 PHE A O 1
ATOM 2559 N N . THR A 1 313 ? 15.417 -2.143 -30.422 1.00 88.50 313 THR A N 1
ATOM 2560 C CA . THR A 1 313 ? 16.508 -2.581 -29.547 1.00 88.50 313 THR A CA 1
ATOM 2561 C C . THR A 1 313 ? 16.631 -1.635 -28.362 1.00 88.50 313 THR A C 1
ATOM 2563 O O . THR A 1 313 ? 16.672 -0.416 -28.533 1.00 88.50 313 THR A O 1
ATOM 2566 N N . LEU A 1 314 ? 16.706 -2.198 -27.160 1.00 88.88 314 LEU A N 1
ATOM 2567 C CA . LEU A 1 314 ? 17.101 -1.482 -25.955 1.00 88.88 314 LEU A CA 1
ATOM 2568 C C . LEU A 1 314 ? 18.621 -1.532 -25.826 1.00 88.88 314 LEU A C 1
ATOM 2570 O O . LEU A 1 314 ? 19.200 -2.619 -25.828 1.00 88.88 314 LEU A O 1
ATOM 2574 N N . ALA A 1 315 ? 19.253 -0.373 -25.679 1.00 88.88 315 ALA A N 1
ATOM 2575 C CA . ALA A 1 315 ? 20.642 -0.254 -25.263 1.00 88.88 315 ALA A CA 1
ATOM 2576 C C . ALA A 1 315 ? 20.679 0.141 -23.783 1.00 88.88 315 ALA A C 1
ATOM 2578 O O . ALA A 1 315 ? 20.268 1.239 -23.404 1.00 88.88 315 ALA A O 1
ATOM 2579 N N . ILE A 1 316 ? 21.138 -0.785 -22.948 1.00 89.69 316 ILE A N 1
ATOM 2580 C CA . ILE A 1 316 ? 21.169 -0.673 -21.491 1.00 89.69 316 ILE A CA 1
ATOM 2581 C C . ILE A 1 316 ? 22.606 -0.403 -21.070 1.00 89.69 316 ILE A C 1
ATOM 2583 O O . ILE A 1 316 ? 23.513 -1.163 -21.416 1.00 89.69 316 ILE A O 1
ATOM 2587 N N . VAL A 1 317 ? 22.825 0.666 -20.313 1.00 86.38 317 VAL A N 1
ATOM 2588 C CA . VAL A 1 317 ? 24.162 1.029 -19.844 1.00 86.38 317 VAL A CA 1
ATOM 2589 C C . VAL A 1 317 ? 24.075 1.845 -18.564 1.00 86.38 317 VAL A C 1
ATOM 2591 O O . VAL A 1 317 ? 23.157 2.632 -18.350 1.00 86.38 317 VAL A O 1
ATOM 2594 N N . THR A 1 318 ? 25.059 1.685 -17.690 1.00 83.88 318 THR A N 1
ATOM 2595 C CA . THR A 1 318 ? 25.172 2.552 -16.518 1.00 83.88 318 THR A CA 1
ATOM 2596 C C . THR A 1 318 ? 25.758 3.908 -16.963 1.00 83.88 318 THR A C 1
ATOM 2598 O O . THR A 1 318 ? 26.874 3.921 -17.490 1.00 83.88 318 THR A O 1
ATOM 2601 N N . PRO A 1 319 ? 25.079 5.058 -16.761 1.00 78.56 319 PRO A N 1
ATOM 2602 C CA . PRO A 1 319 ? 25.447 6.347 -17.366 1.00 78.56 319 PRO A CA 1
ATOM 2603 C C . PRO A 1 319 ? 26.884 6.804 -17.089 1.00 78.56 319 PRO A C 1
ATOM 2605 O O . PRO A 1 319 ? 27.539 7.383 -17.956 1.00 78.56 319 PRO A O 1
ATOM 2608 N N . ASN A 1 320 ? 27.398 6.497 -15.896 1.00 78.12 320 ASN A N 1
ATOM 2609 C CA . ASN A 1 320 ? 28.759 6.851 -15.481 1.00 78.12 320 ASN A CA 1
ATOM 2610 C C . ASN A 1 320 ? 29.853 6.091 -16.249 1.00 78.12 320 ASN A C 1
ATOM 2612 O O . ASN A 1 320 ? 31.005 6.511 -16.229 1.00 78.12 320 ASN A O 1
ATOM 2616 N N . PHE A 1 321 ? 29.496 5.006 -16.936 1.00 79.81 321 PHE A N 1
ATOM 2617 C CA . PHE A 1 321 ? 30.416 4.141 -17.677 1.00 79.81 321 PHE A CA 1
ATOM 2618 C C . PHE A 1 321 ? 30.219 4.237 -19.199 1.00 79.81 321 PHE A C 1
ATOM 2620 O O . PHE A 1 321 ? 30.786 3.462 -19.967 1.00 79.81 321 PHE A O 1
ATOM 2627 N N . MET A 1 322 ? 29.432 5.211 -19.672 1.00 82.19 322 MET A N 1
ATOM 2628 C CA . MET A 1 322 ? 29.287 5.467 -21.103 1.00 82.19 322 MET A CA 1
ATOM 2629 C C . MET A 1 322 ? 30.536 6.145 -21.674 1.00 82.19 322 MET A C 1
ATOM 2631 O O . MET A 1 322 ? 30.808 7.323 -21.412 1.00 82.19 322 MET A O 1
ATOM 2635 N N . THR A 1 323 ? 31.262 5.411 -22.517 1.00 86.75 323 THR A N 1
ATOM 2636 C CA . THR A 1 323 ? 32.417 5.929 -23.258 1.00 86.75 323 THR A CA 1
ATOM 2637 C C . THR A 1 323 ? 32.000 7.010 -24.264 1.00 86.75 323 THR A C 1
ATOM 2639 O O . THR A 1 323 ? 30.840 7.105 -24.671 1.00 86.75 323 THR A O 1
ATOM 2642 N N . ALA A 1 324 ? 32.951 7.842 -24.703 1.00 87.19 324 ALA A N 1
ATOM 2643 C CA . ALA A 1 324 ? 32.693 8.849 -25.740 1.00 87.19 324 ALA A CA 1
ATOM 2644 C C . ALA A 1 324 ? 32.227 8.216 -27.067 1.00 87.19 324 ALA A C 1
ATOM 2646 O O . ALA A 1 324 ? 31.357 8.762 -27.741 1.00 87.19 324 ALA A O 1
ATOM 2647 N N . ALA A 1 325 ? 32.760 7.037 -27.399 1.00 88.38 325 ALA A N 1
ATOM 2648 C CA . ALA A 1 325 ? 32.335 6.240 -28.544 1.00 88.38 325 ALA A CA 1
ATOM 2649 C C . ALA A 1 325 ? 30.874 5.773 -28.409 1.00 88.38 325 ALA A C 1
ATOM 2651 O O . ALA A 1 325 ? 30.075 5.990 -29.319 1.00 88.38 325 ALA A O 1
ATOM 2652 N N . ALA A 1 326 ? 30.490 5.234 -27.245 1.00 84.50 326 ALA A N 1
ATOM 2653 C CA . ALA A 1 326 ? 29.110 4.827 -26.979 1.00 84.50 326 ALA A CA 1
ATOM 2654 C C . ALA A 1 326 ? 28.133 6.015 -27.058 1.00 84.50 326 ALA A C 1
ATOM 2656 O O . ALA A 1 326 ? 27.083 5.897 -27.679 1.00 84.50 326 ALA A O 1
ATOM 2657 N N . LYS A 1 327 ? 28.510 7.184 -26.515 1.00 83.12 327 LYS A N 1
ATOM 2658 C CA . LYS A 1 327 ? 27.725 8.435 -26.605 1.00 83.12 327 LYS A CA 1
ATOM 2659 C C . LYS A 1 327 ? 27.468 8.884 -28.041 1.00 83.12 327 LYS A C 1
ATOM 2661 O O . LYS A 1 327 ? 26.417 9.443 -28.330 1.00 83.12 327 LYS A O 1
ATOM 2666 N N . ARG A 1 328 ? 28.431 8.671 -28.936 1.00 83.62 328 ARG A N 1
ATOM 2667 C CA . ARG A 1 328 ? 28.315 9.043 -30.350 1.00 83.62 328 ARG A CA 1
ATOM 2668 C C . ARG A 1 328 ? 27.367 8.118 -31.114 1.00 83.62 328 ARG A C 1
ATOM 2670 O O . ARG A 1 328 ? 26.655 8.603 -31.983 1.00 83.62 328 ARG A O 1
ATOM 2677 N N . ILE A 1 329 ? 27.346 6.828 -30.779 1.00 84.69 329 ILE A N 1
ATOM 2678 C CA . ILE A 1 329 ? 26.471 5.836 -31.425 1.00 84.69 329 ILE A CA 1
ATOM 2679 C C . ILE A 1 329 ? 25.047 5.893 -30.855 1.00 84.69 329 ILE A C 1
ATOM 2681 O O . ILE A 1 329 ? 24.079 5.908 -31.606 1.00 84.69 329 ILE A O 1
ATOM 2685 N N . LEU A 1 330 ? 24.916 5.915 -29.527 1.00 80.94 330 LEU A N 1
ATOM 2686 C CA . LEU A 1 330 ? 23.635 5.780 -28.822 1.00 80.94 330 LEU A CA 1
ATOM 2687 C C . LEU A 1 330 ? 22.983 7.127 -28.486 1.00 80.94 330 LEU A C 1
ATOM 2689 O O . LEU A 1 330 ? 21.835 7.167 -28.052 1.00 80.94 330 LEU A O 1
ATOM 2693 N N . GLY A 1 331 ? 23.717 8.228 -28.651 1.00 76.44 331 GLY A N 1
ATOM 2694 C CA . GLY A 1 331 ? 23.332 9.536 -28.140 1.00 76.44 331 GLY A CA 1
ATOM 2695 C C . GLY A 1 331 ? 23.696 9.731 -26.665 1.00 76.44 331 GLY A C 1
ATOM 2696 O O . GLY A 1 331 ? 24.275 8.873 -25.998 1.00 76.44 331 GLY A O 1
ATOM 2697 N N . THR A 1 332 ? 23.382 10.919 -26.152 1.00 68.06 332 THR A N 1
ATOM 2698 C CA . THR A 1 332 ? 23.671 11.331 -24.767 1.00 68.06 332 THR A CA 1
ATOM 2699 C C . THR A 1 332 ? 22.436 11.349 -23.870 1.00 68.06 332 THR A C 1
ATOM 2701 O O . THR A 1 332 ? 22.570 11.586 -22.670 1.00 68.06 332 THR A O 1
ATOM 2704 N N . GLN A 1 333 ? 21.251 11.120 -24.438 1.00 64.94 333 GLN A N 1
ATOM 2705 C CA . GLN A 1 333 ? 19.977 11.130 -23.729 1.00 64.94 333 GLN A CA 1
ATOM 2706 C C . GLN A 1 333 ? 19.440 9.709 -23.581 1.00 64.94 333 GLN A C 1
ATOM 2708 O O . GLN A 1 333 ? 19.465 8.921 -24.527 1.00 64.94 333 GLN A O 1
ATOM 2713 N N . PHE A 1 334 ? 18.931 9.413 -22.390 1.00 73.81 334 PHE A N 1
ATOM 2714 C CA . PHE A 1 334 ? 18.218 8.178 -22.099 1.00 73.81 334 PHE A CA 1
ATOM 2715 C C . PHE A 1 334 ? 16.719 8.425 -22.179 1.00 73.81 334 PHE A C 1
ATOM 2717 O O . PHE A 1 334 ? 16.244 9.501 -21.819 1.00 73.81 334 PHE A O 1
ATOM 2724 N N . HIS A 1 335 ? 15.988 7.416 -22.639 1.00 69.69 335 HIS A N 1
ATOM 2725 C CA . HIS A 1 335 ? 14.531 7.467 -22.694 1.00 69.69 335 HIS A CA 1
ATOM 2726 C C . HIS A 1 335 ? 13.925 7.226 -21.309 1.00 69.69 335 HIS A C 1
ATOM 2728 O O . HIS A 1 335 ? 12.905 7.818 -20.980 1.00 69.69 335 HIS A O 1
ATOM 2734 N N . PHE A 1 336 ? 14.574 6.396 -20.488 1.00 65.88 336 PHE A N 1
ATOM 2735 C CA . PHE A 1 336 ? 14.211 6.187 -19.090 1.00 65.88 336 PHE A CA 1
ATOM 2736 C C . PHE A 1 336 ? 15.419 5.725 -18.263 1.00 65.88 336 PHE A C 1
ATOM 2738 O O . PHE A 1 336 ? 16.443 5.294 -18.811 1.00 65.88 336 PHE A O 1
ATOM 2745 N N . TYR A 1 337 ? 15.281 5.832 -16.941 1.00 69.00 337 TYR A N 1
ATOM 2746 C CA . TYR A 1 337 ? 16.241 5.340 -15.955 1.00 69.00 337 TYR A CA 1
ATOM 2747 C C . TYR A 1 337 ? 15.576 4.312 -15.041 1.00 69.00 337 TYR A C 1
ATOM 2749 O O . TYR A 1 337 ? 14.384 4.432 -14.761 1.00 69.00 337 TYR A O 1
ATOM 2757 N N . LEU A 1 338 ? 16.361 3.340 -14.577 1.00 64.50 338 LEU A N 1
ATOM 2758 C CA . LEU A 1 338 ? 15.980 2.337 -13.581 1.00 64.50 338 LEU A CA 1
ATOM 2759 C C . LEU A 1 338 ? 16.898 2.374 -12.366 1.00 64.50 338 LEU A C 1
ATOM 2761 O O . LEU A 1 338 ? 18.103 2.689 -12.555 1.00 64.50 338 LEU A O 1
#

pLDDT: mean 82.37, std 13.41, range [30.08, 98.31]